Protein AF-A0A7S0LJJ3-F1 (afdb_monomer)

Nearest PDB structures (foldseek):
  5img-assembly1_C  TM=7.815E-01  e=3.589E-05  Companilactobacillus farciminis KCTC 3681 = DSM 20184
  7yqd-assembly1_A  TM=5.011E-01  e=2.220E+00  Homo sapiens

Organism: NCBI:txid221442

Sequence (351 aa):
FSGVRLGEARVWSIFHPASGGAFSRYLEYAKGYNFTERMPLFAKVEKPLSVNDTMNLMRTHFEDSWFDPRGLTRNDIGAGGGNSAYRWRPLSWKVGGKSYVNERPVGVQQTAWTFVAQTRPSMPPPLRALFWFAPDDSSTAVRIPIYGGATRIPPSYGDRAGQQPGAAVDYAPETDAYKMSMDSAFWVANLVANLVYGDRYSEVMPLVQSKLHEYQDQMFAAAEKTDVMALALIEAGQYDDAVALITEFGVTTGEQMTRDWRDFWMFLFSRTRDGFTVTAPVLPQCKPGQTKLCTARPFPRAKAVGYSDAWYANMVADGENAAHYLVPQEHTLDKTTVAANRRQERGMDKQ

Radius of gyration: 25.81 Å; Cα contacts (8 Å, |Δi|>4): 494; chains: 1; bounding box: 54×79×75 Å

Foldseek 3Di:
DCCLQAPVLLVLLLQCVQAVRPCVVCVCSSNVNDPPDDDDPDHDGPDDDDPVNVLVSLQDLQPPHPLQQLCPVHNHCQNALQSFSDHDDPQWDDDPNDIDGHYHYSFYQPFQKDWDWDADPPADPQQRIWIQIAGGTSLQTATATATPLAPDAALLAAAQVAPDVPRHDPSHDPDDPVRDDLSHRNVLSSLLVVCCGGNCVNPSSVVSNVVNVVLNVVRVVVSVVLRVVLVVCVVVVNNVVSNVSSNVSRRVSSSVSSVVSNVVSVVSCVCCPPQWRKAFDPDQQDDPPDDPPHDNDTDIDTHRPDGDPSNVCVQLVDPVSVVVPDDDPVRPDDPVRVVVVVVVVVVVVVD

Secondary structure (DSSP, 8-state):
-HHIIIIIHHHHHHHHHHTTTGGGGGHHHHHTS--SSPPPS----SSPPPHHHHHHHTT-S-TTSTT-TTSSSS--GGGTTTT-S--PSPSEEEETTEEEE----SS-TT--EEEEEEE-TTS-GGGSEEEEEEES-TTTS--EEEETT-S---GGG--SS-SSTT---TTS----SSS--TT-HHHHHHHHHHHHSGGGHHHHHHHHHHHHHHHHHHHHHHHHHHHHHHHHHHHTT-HHHHHHHHHHHHHHHHHHHHHHHHHHHHHHHHHHGGGEEEE--SS-SSPTT--SS--SSPPPEEEE----HHHHHHHTSSHHHHHHHPPPGGG---HHHHHHHHHHHHHHTT-

InterPro domains:
  IPR005322 Peptidase C69 [PF03577] (8-208)

Solvent-accessible surface area (backbone atoms only — not comparable to full-atom values): 19589 Å² total; per-residue (Å²): 89,66,67,31,36,56,43,41,31,42,51,46,62,38,42,19,68,49,25,73,46,71,45,61,84,32,47,50,24,28,68,43,79,37,81,85,62,66,74,70,97,73,75,73,56,70,61,91,75,50,73,66,56,53,52,54,55,45,32,37,38,36,76,96,45,98,63,36,43,30,33,80,94,47,93,40,80,80,8,51,71,10,38,4,66,59,74,75,80,72,50,57,51,74,60,96,93,42,80,49,75,56,74,48,51,59,27,40,94,81,35,72,53,44,71,50,80,46,77,39,87,91,42,59,76,53,63,18,30,39,34,30,39,23,40,20,30,51,56,65,34,62,55,43,66,35,41,66,37,34,86,57,72,22,41,30,77,45,33,57,76,34,97,47,95,87,54,43,32,88,75,19,48,86,60,53,103,89,43,80,36,89,60,26,35,46,50,32,33,43,56,43,42,59,56,28,53,45,63,38,16,69,70,40,42,61,56,46,47,54,53,38,51,56,52,46,54,52,50,54,55,50,49,54,54,48,50,56,56,32,48,53,28,44,77,72,68,37,51,67,61,24,38,50,51,46,16,49,52,22,22,52,50,43,47,48,49,36,52,51,47,40,52,48,33,54,49,53,50,64,29,51,45,96,70,22,50,42,40,80,54,95,62,75,71,52,59,95,90,56,79,76,96,54,59,97,62,79,61,66,42,71,40,80,68,82,62,49,71,69,47,57,50,58,61,42,64,44,72,66,45,32,63,71,71,53,77,56,76,94,68,61,64,51,75,68,53,50,55,51,50,56,54,50,53,64,55,58,81,70,114

pLDDT: mean 90.97, std 11.3, range [37.34, 98.81]

Structure (mmCIF, N/CA/C/O backbone):
data_AF-A0A7S0LJJ3-F1
#
_entry.id   AF-A0A7S0LJJ3-F1
#
loop_
_atom_site.group_PDB
_atom_site.id
_atom_site.type_symbol
_atom_site.label_atom_id
_atom_site.label_alt_id
_atom_site.label_comp_id
_atom_site.label_asym_id
_atom_site.label_entity_id
_atom_site.label_seq_id
_atom_site.pdbx_PDB_ins_code
_atom_site.Cartn_x
_atom_site.Cartn_y
_atom_site.Cartn_z
_atom_site.occupancy
_atom_site.B_iso_or_equiv
_atom_site.auth_seq_id
_atom_site.auth_comp_id
_atom_site.auth_asym_id
_atom_site.auth_atom_id
_atom_site.pdbx_PDB_model_num
ATOM 1 N N . PHE A 1 1 ? 5.345 -25.871 -12.748 1.00 87.12 1 PHE A N 1
ATOM 2 C CA . PHE A 1 1 ? 5.958 -24.557 -13.042 1.00 87.12 1 PHE A CA 1
ATOM 3 C C . PHE A 1 1 ? 5.068 -23.387 -12.617 1.00 87.12 1 PHE A C 1
ATOM 5 O O . PHE A 1 1 ? 5.419 -22.729 -11.651 1.00 87.12 1 PHE A O 1
ATOM 12 N N . SER A 1 2 ? 3.912 -23.143 -13.257 1.00 82.69 2 SER A N 1
ATOM 13 C CA . SER A 1 2 ? 3.069 -21.950 -13.011 1.00 82.69 2 SER A CA 1
ATOM 14 C C . SER A 1 2 ? 2.650 -21.743 -11.550 1.00 82.69 2 SER A C 1
ATOM 16 O O . SER A 1 2 ? 2.825 -20.646 -11.033 1.00 82.69 2 SER A O 1
ATOM 18 N N . GLY A 1 3 ? 2.161 -22.783 -10.865 1.00 86.12 3 GLY A N 1
ATOM 19 C CA . GLY A 1 3 ? 1.776 -22.685 -9.448 1.00 86.12 3 GLY A CA 1
ATOM 20 C C . GLY A 1 3 ? 2.938 -22.289 -8.531 1.00 86.12 3 GLY A C 1
ATOM 21 O O . GLY A 1 3 ? 2.770 -21.477 -7.630 1.00 86.12 3 GLY A O 1
ATOM 22 N N . VAL A 1 4 ? 4.143 -22.777 -8.825 1.00 91.06 4 VAL A N 1
ATOM 23 C CA . VAL A 1 4 ? 5.348 -22.449 -8.055 1.00 91.06 4 VAL A CA 1
ATOM 24 C C . VAL A 1 4 ? 5.829 -21.034 -8.376 1.00 91.06 4 VAL A C 1
ATOM 26 O O . VAL A 1 4 ? 6.042 -20.225 -7.481 1.00 91.06 4 VAL A O 1
ATOM 29 N N . ARG A 1 5 ? 5.886 -20.673 -9.659 1.00 90.75 5 ARG A N 1
ATOM 30 C CA . ARG A 1 5 ? 6.381 -19.361 -10.078 1.00 90.75 5 ARG A CA 1
ATOM 31 C C . ARG A 1 5 ? 5.441 -18.196 -9.735 1.00 90.75 5 ARG A C 1
ATOM 33 O O . ARG A 1 5 ? 5.910 -17.113 -9.413 1.00 90.75 5 ARG A O 1
ATOM 40 N N . LEU A 1 6 ? 4.123 -18.394 -9.799 1.00 91.00 6 LEU A N 1
ATOM 41 C CA . LEU A 1 6 ? 3.123 -17.352 -9.502 1.00 91.00 6 LEU A CA 1
ATOM 42 C C . LEU A 1 6 ? 2.604 -17.413 -8.052 1.00 91.00 6 LEU A C 1
ATOM 44 O O . LEU A 1 6 ? 1.970 -16.469 -7.570 1.00 91.00 6 LEU A O 1
ATOM 48 N N . GLY A 1 7 ? 2.812 -18.538 -7.367 1.00 93.62 7 GLY A N 1
ATOM 49 C CA . GLY A 1 7 ? 2.387 -18.792 -5.991 1.00 93.62 7 GLY A CA 1
ATOM 50 C C . GLY A 1 7 ? 3.569 -18.816 -5.037 1.00 93.62 7 GLY A C 1
ATOM 51 O O . GLY A 1 7 ? 3.808 -17.838 -4.335 1.00 93.62 7 GLY A O 1
ATOM 52 N N . GLU A 1 8 ? 4.314 -19.916 -5.050 1.00 95.19 8 GLU A N 1
ATOM 53 C CA . GLU A 1 8 ? 5.410 -20.191 -4.110 1.00 95.19 8 GLU A CA 1
ATOM 54 C C . GLU A 1 8 ? 6.520 -19.133 -4.126 1.00 95.19 8 GLU A C 1
ATOM 56 O O . GLU A 1 8 ? 7.109 -18.875 -3.084 1.00 95.19 8 GLU A O 1
ATOM 61 N N . ALA A 1 9 ? 6.777 -18.455 -5.250 1.00 96.44 9 ALA A N 1
ATOM 62 C CA . ALA A 1 9 ? 7.725 -17.337 -5.278 1.00 96.44 9 ALA A CA 1
ATOM 63 C C . ALA A 1 9 ? 7.371 -16.253 -4.240 1.00 96.44 9 ALA A C 1
ATOM 65 O O . ALA A 1 9 ? 8.249 -15.795 -3.516 1.00 96.44 9 ALA A O 1
ATOM 66 N N . ARG A 1 10 ? 6.082 -15.912 -4.091 1.00 96.50 10 ARG A N 1
ATOM 67 C CA . ARG A 1 10 ? 5.586 -14.956 -3.079 1.00 96.50 10 ARG A CA 1
ATOM 68 C C . ARG A 1 10 ? 5.741 -15.474 -1.653 1.00 96.50 10 ARG A C 1
ATOM 70 O O . ARG A 1 10 ? 5.993 -14.710 -0.732 1.00 96.50 10 ARG A O 1
ATOM 77 N N . VAL A 1 11 ? 5.572 -16.779 -1.463 1.00 96.75 11 VAL A N 1
ATOM 78 C CA . VAL A 1 11 ? 5.799 -17.406 -0.156 1.00 96.75 11 VAL A CA 1
ATOM 79 C C . VAL A 1 11 ? 7.285 -17.321 0.190 1.00 96.75 11 VAL A C 1
ATOM 81 O O . VAL A 1 11 ? 7.636 -16.911 1.293 1.00 96.75 11 VAL A O 1
ATOM 84 N N . TRP A 1 12 ?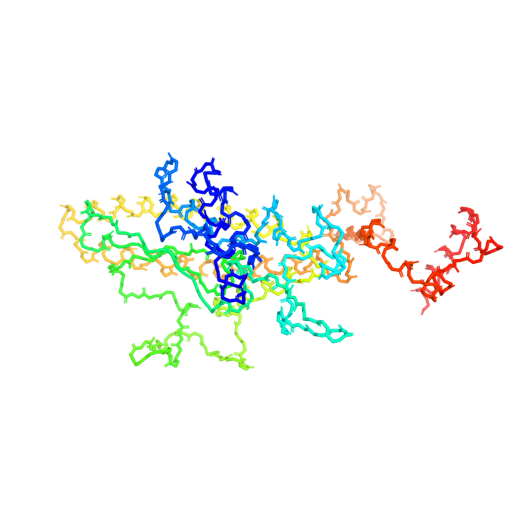 8.161 -17.600 -0.777 1.00 97.38 12 TRP A N 1
ATOM 85 C CA . TRP A 1 12 ? 9.605 -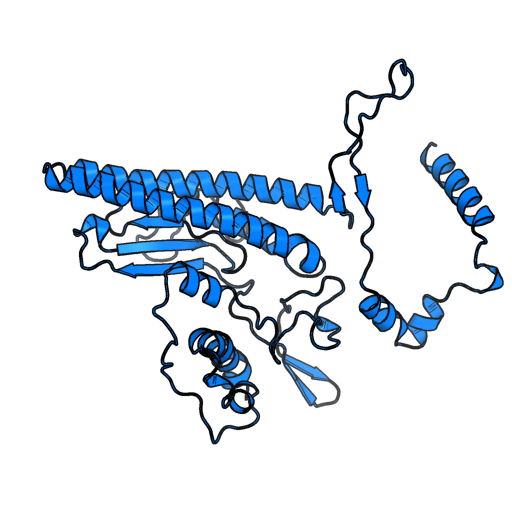17.464 -0.621 1.00 97.38 12 TRP A CA 1
ATOM 86 C C . TRP A 1 12 ? 10.015 -16.022 -0.294 1.00 97.38 12 TRP A C 1
ATOM 88 O O . TRP A 1 12 ? 10.812 -15.826 0.619 1.00 97.38 12 TRP A O 1
ATOM 98 N N . SER A 1 13 ? 9.429 -15.014 -0.953 1.00 96.38 13 SER A N 1
ATOM 99 C CA . SER A 1 13 ? 9.745 -13.600 -0.689 1.00 96.38 13 SER A CA 1
ATOM 100 C C . SER A 1 13 ? 9.341 -13.122 0.702 1.00 96.38 13 SER A C 1
ATOM 102 O O . SER A 1 13 ? 9.880 -12.132 1.178 1.00 96.38 13 SER A O 1
ATOM 104 N N . ILE A 1 14 ? 8.419 -13.824 1.364 1.00 96.69 14 ILE A N 1
ATOM 105 C CA . ILE A 1 14 ? 8.044 -13.569 2.758 1.00 96.69 14 ILE A CA 1
ATOM 106 C C . ILE A 1 14 ? 8.928 -14.390 3.705 1.00 96.69 14 ILE A C 1
ATOM 108 O O . ILE A 1 14 ? 9.500 -13.858 4.654 1.00 96.69 14 ILE A O 1
ATOM 112 N N . PHE A 1 15 ? 9.067 -15.694 3.451 1.00 97.25 15 PHE A N 1
ATOM 113 C CA . PHE A 1 15 ? 9.784 -16.614 4.336 1.00 97.25 15 PHE A CA 1
ATOM 114 C C . PHE A 1 15 ? 11.285 -16.346 4.384 1.00 97.25 15 PHE A C 1
ATOM 116 O O . PHE A 1 15 ? 11.891 -16.467 5.447 1.00 97.25 15 PHE A O 1
ATOM 123 N N . HIS A 1 16 ? 11.897 -15.970 3.263 1.00 96.50 16 HIS A N 1
ATOM 124 C CA . HIS A 1 16 ? 13.327 -15.692 3.188 1.00 96.50 16 HIS A CA 1
ATOM 125 C C . HIS A 1 16 ? 13.770 -14.565 4.132 1.00 96.50 16 HIS A C 1
ATOM 127 O O . HIS A 1 16 ? 14.572 -14.862 5.021 1.00 96.50 16 HIS A O 1
ATOM 133 N N . PRO A 1 17 ? 13.231 -13.335 4.052 1.00 95.25 17 PRO A N 1
ATOM 134 C CA . PRO A 1 17 ? 13.593 -12.288 5.003 1.00 95.25 17 PRO A CA 1
ATOM 135 C C . PRO A 1 17 ? 13.124 -12.598 6.433 1.00 95.25 17 PRO A C 1
ATOM 137 O O . PRO A 1 17 ? 13.882 -12.385 7.375 1.00 95.25 17 PRO A O 1
ATOM 140 N N . ALA A 1 18 ? 11.926 -13.168 6.629 1.00 96.19 18 ALA A N 1
ATOM 141 C CA . ALA A 1 18 ? 11.401 -13.447 7.973 1.00 96.19 18 ALA A CA 1
ATOM 142 C C . ALA A 1 18 ? 12.210 -14.503 8.760 1.00 96.19 18 ALA A C 1
ATOM 144 O O . ALA A 1 18 ? 12.151 -14.550 9.990 1.00 96.19 18 ALA A O 1
ATOM 145 N N . SER A 1 19 ? 12.957 -15.360 8.060 1.00 96.31 19 SER A N 1
ATOM 146 C CA . SER A 1 19 ? 13.791 -16.424 8.639 1.00 96.31 19 SER A CA 1
ATOM 147 C C . SER A 1 19 ? 15.281 -16.073 8.720 1.00 96.31 19 SER A C 1
ATOM 149 O O . SER A 1 19 ? 16.103 -16.978 8.871 1.00 96.31 19 SER A O 1
ATOM 151 N N . GLY A 1 20 ? 15.654 -14.799 8.557 1.00 94.75 20 GLY A N 1
ATOM 152 C CA . GLY A 1 20 ? 17.065 -14.391 8.545 1.00 94.75 20 GLY A CA 1
ATOM 153 C C . GLY A 1 20 ? 17.844 -14.988 7.367 1.00 94.75 20 GLY A C 1
ATOM 154 O O . GLY A 1 20 ? 19.035 -15.268 7.463 1.00 94.75 20 GLY A O 1
ATOM 155 N N . GLY A 1 21 ? 17.160 -15.267 6.255 1.00 95.50 21 GLY A N 1
ATOM 156 C CA . GLY A 1 21 ? 17.765 -15.801 5.040 1.00 95.50 21 GLY A CA 1
ATOM 157 C C . GLY A 1 21 ? 17.799 -17.329 4.927 1.00 95.50 21 GLY A C 1
ATOM 158 O O . GLY A 1 21 ? 18.221 -17.846 3.892 1.00 95.50 21 GLY A O 1
ATOM 159 N N . ALA A 1 22 ? 17.301 -18.083 5.915 1.00 95.62 22 ALA A N 1
ATOM 160 C CA . ALA A 1 22 ? 17.373 -19.553 5.924 1.00 95.62 22 ALA A CA 1
ATOM 161 C C . ALA A 1 22 ? 16.726 -20.228 4.693 1.00 95.62 22 ALA A C 1
ATOM 163 O O . ALA A 1 22 ? 17.081 -21.350 4.327 1.00 95.62 22 ALA A O 1
ATOM 164 N N . PHE A 1 23 ? 15.797 -19.542 4.020 1.00 96.62 23 PHE A N 1
ATOM 165 C CA . PHE A 1 23 ? 15.117 -20.049 2.825 1.00 96.62 23 PHE A CA 1
ATOM 166 C C . PHE A 1 23 ? 15.890 -19.846 1.507 1.00 96.62 23 PHE A C 1
ATOM 168 O O . PHE A 1 23 ? 15.370 -20.215 0.453 1.00 96.62 23 PHE A O 1
ATOM 175 N N . SER A 1 24 ? 17.137 -19.350 1.521 1.00 96.19 24 SER A N 1
ATOM 176 C CA . SER A 1 24 ? 17.986 -19.256 0.311 1.00 96.19 24 SER A CA 1
ATOM 177 C C . SER A 1 24 ? 18.098 -20.580 -0.452 1.00 96.19 24 SER A C 1
ATOM 179 O O . SER A 1 24 ? 18.055 -20.594 -1.680 1.00 96.19 24 SER A O 1
ATOM 181 N N . ARG A 1 25 ? 18.165 -21.707 0.270 1.00 95.50 25 ARG A N 1
ATOM 182 C CA . ARG A 1 25 ? 18.205 -23.070 -0.298 1.00 95.50 25 ARG A CA 1
ATOM 183 C C . ARG A 1 25 ? 17.008 -23.406 -1.197 1.00 95.50 25 ARG A C 1
ATOM 185 O O . ARG A 1 25 ? 17.148 -24.179 -2.133 1.00 95.50 25 ARG A O 1
ATOM 192 N N . TYR A 1 26 ? 15.849 -22.781 -0.971 1.00 97.00 26 TYR A N 1
ATOM 193 C CA . TYR A 1 26 ? 14.630 -23.030 -1.747 1.00 97.00 26 TYR A CA 1
ATOM 194 C C . TYR A 1 26 ? 14.465 -22.088 -2.948 1.00 97.00 26 TYR A C 1
ATOM 196 O O . TYR A 1 26 ? 13.412 -22.091 -3.586 1.00 97.00 26 TYR A O 1
ATOM 204 N N . LEU A 1 27 ? 15.480 -21.286 -3.291 1.00 96.69 27 LEU A N 1
ATOM 205 C CA . LEU A 1 27 ? 15.396 -20.360 -4.420 1.00 96.69 27 LEU A CA 1
ATOM 206 C C . LEU A 1 27 ? 15.140 -21.093 -5.749 1.00 96.69 27 LEU A C 1
ATOM 208 O O . LEU A 1 27 ? 14.273 -20.683 -6.517 1.00 96.69 27 LEU A O 1
ATOM 212 N N . GLU A 1 28 ? 15.834 -22.205 -6.015 1.00 97.19 28 GLU A N 1
ATOM 213 C CA . GLU A 1 28 ? 15.621 -22.993 -7.243 1.00 97.19 28 GLU A CA 1
ATOM 214 C C . GLU A 1 28 ? 14.233 -23.643 -7.300 1.00 97.19 28 GLU A C 1
ATOM 216 O O . GLU A 1 28 ? 13.651 -23.784 -8.383 1.00 97.19 28 GLU A O 1
ATOM 221 N N . TYR A 1 29 ? 13.666 -23.971 -6.135 1.00 96.88 29 TYR A N 1
ATOM 222 C CA . TYR A 1 29 ? 12.267 -24.366 -6.034 1.00 96.88 29 TYR A CA 1
ATOM 223 C C . TYR A 1 29 ? 11.358 -23.207 -6.415 1.00 96.88 29 TYR A C 1
ATOM 225 O O . TYR A 1 29 ? 10.614 -23.338 -7.378 1.00 96.88 29 TYR A O 1
ATOM 233 N N . ALA A 1 30 ? 11.477 -22.046 -5.768 1.00 96.44 30 ALA A N 1
ATOM 234 C CA . ALA A 1 30 ? 10.662 -20.865 -6.062 1.00 96.44 30 ALA A CA 1
ATOM 235 C C . ALA A 1 30 ? 10.763 -20.406 -7.533 1.00 96.44 30 ALA A C 1
ATOM 237 O O . ALA A 1 30 ? 9.782 -19.941 -8.120 1.00 96.44 30 ALA A O 1
ATOM 238 N N . LYS A 1 31 ? 11.931 -20.587 -8.171 1.00 95.50 31 LYS A N 1
ATOM 239 C CA . LYS A 1 31 ? 12.132 -20.317 -9.606 1.00 95.50 31 LYS A CA 1
ATOM 240 C C . LYS A 1 31 ? 11.275 -21.220 -10.495 1.00 95.50 31 LYS A C 1
ATOM 242 O O . LYS A 1 31 ? 10.925 -20.815 -11.604 1.00 95.50 31 LYS A O 1
ATOM 247 N N . GLY A 1 32 ? 10.911 -22.399 -9.996 1.00 94.69 32 GLY A N 1
ATOM 248 C CA . GLY A 1 32 ? 10.218 -23.456 -10.720 1.00 94.69 32 GLY A CA 1
ATOM 249 C C . GLY A 1 32 ? 11.165 -24.391 -11.473 1.00 94.69 32 GLY A C 1
ATOM 250 O O . GLY A 1 32 ? 10.713 -25.053 -12.405 1.00 94.69 32 GLY A O 1
ATOM 251 N N . TYR A 1 33 ? 12.452 -24.424 -11.112 1.00 94.31 33 TYR A N 1
ATOM 252 C CA . TYR A 1 33 ? 13.480 -25.211 -11.804 1.00 94.31 33 TYR A CA 1
ATOM 253 C C . TYR A 1 33 ? 13.835 -26.508 -11.074 1.00 94.31 33 TYR A C 1
ATOM 255 O O . TYR A 1 33 ? 14.174 -27.490 -11.729 1.00 94.31 33 TYR A O 1
ATOM 263 N N . ASN A 1 34 ? 13.690 -26.550 -9.746 1.00 93.62 34 ASN A N 1
ATOM 264 C CA . ASN A 1 34 ? 13.921 -27.754 -8.954 1.00 93.62 34 ASN A CA 1
ATOM 265 C C . ASN A 1 34 ? 12.699 -28.107 -8.089 1.00 93.62 34 ASN A C 1
ATOM 267 O O . ASN A 1 34 ? 12.378 -27.394 -7.148 1.00 93.62 34 ASN A O 1
ATOM 271 N N . PHE A 1 35 ? 12.036 -29.234 -8.369 1.00 93.75 35 PHE A N 1
ATOM 272 C CA . PHE A 1 35 ? 10.876 -29.700 -7.592 1.00 93.75 35 PHE A CA 1
ATOM 273 C C . PHE A 1 35 ? 11.189 -30.819 -6.586 1.00 93.75 35 PHE A C 1
ATOM 275 O O . PHE A 1 35 ? 10.265 -31.280 -5.908 1.00 93.75 35 PHE A O 1
ATOM 282 N N . THR A 1 36 ? 12.444 -31.275 -6.490 1.00 94.38 36 THR A N 1
ATOM 283 C CA . THR A 1 36 ? 12.834 -32.342 -5.552 1.00 94.38 36 THR A CA 1
ATOM 284 C C . THR A 1 36 ? 13.012 -31.799 -4.139 1.00 94.38 36 THR A C 1
ATOM 286 O O . THR A 1 36 ? 12.562 -32.425 -3.183 1.00 94.38 36 THR A O 1
ATOM 289 N N . GLU A 1 37 ? 13.599 -30.609 -3.997 1.00 92.69 37 GLU A N 1
ATOM 290 C CA . GLU A 1 37 ? 13.721 -29.908 -2.716 1.00 92.69 37 GLU A CA 1
ATOM 291 C C . GLU A 1 37 ? 12.563 -28.917 -2.538 1.00 92.69 37 GLU A C 1
ATOM 293 O O . GLU A 1 37 ? 12.658 -27.740 -2.878 1.00 92.69 37 GLU A O 1
ATOM 298 N N . ARG A 1 38 ? 11.426 -29.405 -2.035 1.00 94.44 38 ARG A N 1
ATOM 299 C CA . ARG A 1 38 ? 10.229 -28.573 -1.850 1.00 94.44 38 ARG A CA 1
ATOM 300 C C . ARG A 1 38 ? 10.356 -27.642 -0.649 1.00 94.44 38 ARG A C 1
ATOM 302 O O . ARG A 1 38 ? 10.801 -28.060 0.418 1.00 94.44 38 ARG A O 1
ATOM 309 N N . MET A 1 39 ? 9.887 -26.406 -0.813 1.00 96.31 39 MET A N 1
ATOM 310 C CA . MET A 1 39 ? 9.762 -25.453 0.289 1.00 96.31 39 MET A CA 1
ATOM 311 C C . MET A 1 39 ? 8.728 -25.952 1.320 1.00 96.31 39 MET A C 1
ATOM 313 O O . MET A 1 39 ? 7.659 -26.423 0.921 1.00 96.31 39 MET A O 1
ATOM 317 N N . PRO A 1 40 ? 9.022 -25.894 2.632 1.00 96.06 40 PRO A N 1
ATOM 318 C CA . PRO A 1 40 ? 8.096 -26.341 3.666 1.00 96.06 40 PRO A CA 1
ATOM 319 C C . PRO A 1 40 ? 6.917 -25.375 3.822 1.00 96.06 40 PRO A C 1
ATOM 321 O O . PRO A 1 40 ? 7.038 -24.180 3.563 1.00 96.06 40 PRO A O 1
ATOM 324 N N . LEU A 1 41 ? 5.797 -25.894 4.332 1.00 95.19 41 LEU A N 1
ATOM 325 C CA . LEU A 1 41 ? 4.603 -25.098 4.644 1.00 95.19 41 LEU A CA 1
ATOM 326 C C . LEU A 1 41 ? 4.859 -24.044 5.736 1.00 95.19 41 LEU A C 1
ATOM 328 O O . LEU A 1 41 ? 4.260 -22.974 5.711 1.00 95.19 41 LEU A O 1
ATOM 332 N N . PHE A 1 42 ? 5.740 -24.348 6.694 1.00 96.25 42 PHE A N 1
ATOM 333 C CA . PHE A 1 42 ? 6.035 -23.488 7.838 1.00 96.25 42 PHE A CA 1
ATOM 334 C C . PHE A 1 42 ? 7.486 -23.012 7.814 1.00 96.25 42 PHE A C 1
ATOM 336 O O . PHE A 1 42 ? 8.405 -23.790 7.550 1.00 96.25 42 PHE A O 1
ATOM 343 N N . ALA A 1 43 ? 7.685 -21.743 8.163 1.00 95.50 43 ALA A N 1
ATOM 344 C CA . ALA A 1 43 ? 8.991 -21.143 8.375 1.00 95.50 43 ALA A CA 1
ATOM 345 C C . ALA A 1 43 ? 9.181 -20.819 9.856 1.00 95.50 43 ALA A C 1
ATOM 347 O O . ALA A 1 43 ? 8.310 -20.223 10.491 1.00 95.50 43 ALA A O 1
ATOM 348 N N . LYS A 1 44 ? 10.343 -21.181 10.405 1.00 96.31 44 LYS A N 1
ATOM 349 C CA . LYS A 1 44 ? 10.772 -20.648 11.696 1.00 96.31 44 LYS A CA 1
ATOM 350 C C . LYS A 1 44 ? 11.292 -19.231 11.467 1.00 96.31 44 LYS A C 1
ATOM 352 O O . LYS A 1 44 ? 12.241 -19.048 10.708 1.00 96.31 44 LYS A O 1
ATOM 357 N N . VAL A 1 45 ? 10.654 -18.258 12.107 1.00 96.88 45 VAL A N 1
ATOM 358 C CA . VAL A 1 45 ? 11.099 -16.861 12.081 1.00 96.88 45 VAL A CA 1
ATOM 359 C C . VAL A 1 45 ? 12.351 -16.679 12.936 1.00 96.88 45 VAL A C 1
ATOM 361 O O . VAL A 1 45 ? 12.532 -17.383 13.933 1.00 96.88 45 VAL A O 1
ATOM 364 N N . GLU A 1 46 ? 13.210 -15.739 12.550 1.00 96.00 46 GLU A N 1
ATOM 365 C CA . GLU A 1 46 ? 14.424 -15.405 13.310 1.00 96.00 46 GLU A CA 1
ATOM 366 C C . GLU A 1 46 ? 14.083 -14.731 14.650 1.00 96.00 46 GLU A C 1
ATOM 368 O O . GLU A 1 46 ? 14.702 -15.010 15.676 1.00 96.00 46 GLU A O 1
ATOM 373 N N . LYS A 1 47 ? 13.043 -13.889 14.648 1.00 95.75 47 LYS A N 1
ATOM 374 C CA . LYS A 1 47 ? 12.524 -13.166 15.814 1.00 95.75 47 LYS A CA 1
ATOM 375 C C . LYS A 1 47 ? 10.993 -13.068 15.760 1.00 95.75 47 LYS A C 1
ATOM 377 O O . LYS A 1 47 ? 10.430 -13.184 14.669 1.00 95.75 47 LYS A O 1
ATOM 382 N N . PRO A 1 48 ? 10.304 -12.846 16.899 1.00 96.00 48 PRO A N 1
ATOM 383 C CA . PRO A 1 48 ? 8.873 -12.554 16.898 1.00 96.00 48 PRO A CA 1
ATOM 384 C C . PRO A 1 48 ? 8.549 -11.387 15.960 1.00 96.00 48 PRO A C 1
ATOM 386 O O . PRO A 1 48 ? 9.242 -10.370 15.977 1.00 96.00 48 PRO A O 1
ATOM 389 N N . LEU A 1 49 ? 7.506 -11.547 15.145 1.00 96.38 49 LEU A N 1
ATOM 390 C CA . LEU A 1 49 ? 7.068 -10.519 14.206 1.00 96.38 49 LEU A CA 1
ATOM 391 C C . LEU A 1 49 ? 6.101 -9.562 14.897 1.00 96.38 49 LEU A C 1
ATOM 393 O O . LEU A 1 49 ? 5.124 -9.986 15.517 1.00 96.38 49 LEU A O 1
ATOM 397 N N . SER A 1 50 ? 6.356 -8.268 14.753 1.00 96.69 50 SER A N 1
ATOM 398 C CA . SER A 1 50 ? 5.385 -7.237 15.100 1.00 96.69 50 SER A CA 1
ATOM 399 C C . SER A 1 50 ? 4.267 -7.150 14.050 1.00 96.69 50 SER A C 1
ATOM 401 O O . SER A 1 50 ? 4.343 -7.711 12.949 1.00 96.69 50 SER A O 1
ATOM 403 N N . VAL A 1 51 ? 3.217 -6.390 14.373 1.00 96.88 51 VAL A N 1
ATOM 404 C CA . VAL A 1 51 ? 2.179 -6.023 13.397 1.00 96.88 51 VAL A CA 1
ATOM 405 C C . VAL A 1 51 ? 2.800 -5.273 12.212 1.00 96.88 51 VAL A C 1
ATOM 407 O O . VAL A 1 51 ? 2.471 -5.573 11.066 1.00 96.88 51 VAL A O 1
ATOM 410 N N . ASN A 1 52 ? 3.747 -4.366 12.474 1.00 96.56 52 ASN A N 1
ATOM 411 C CA . ASN A 1 52 ? 4.460 -3.620 11.437 1.00 96.56 52 ASN A CA 1
ATOM 412 C C . ASN A 1 52 ? 5.277 -4.545 10.518 1.00 96.56 52 ASN A C 1
ATOM 414 O O . ASN A 1 52 ? 5.173 -4.446 9.297 1.00 96.56 52 ASN A O 1
ATOM 418 N N . ASP A 1 53 ? 6.024 -5.500 11.084 1.00 96.88 53 ASP A N 1
ATOM 419 C CA . ASP A 1 53 ? 6.782 -6.477 10.286 1.00 96.88 53 ASP A CA 1
ATOM 420 C C . ASP A 1 53 ? 5.851 -7.258 9.347 1.00 96.88 53 ASP A C 1
ATOM 422 O O . ASP A 1 53 ? 6.144 -7.429 8.165 1.00 96.88 53 ASP A O 1
ATOM 426 N N . THR A 1 54 ? 4.684 -7.668 9.855 1.00 96.44 54 THR A N 1
ATOM 427 C CA . THR A 1 54 ? 3.663 -8.369 9.063 1.00 96.44 54 THR A CA 1
ATOM 428 C C . THR A 1 54 ? 3.140 -7.493 7.925 1.00 96.44 54 THR A C 1
ATOM 430 O O . THR A 1 54 ? 3.078 -7.946 6.782 1.00 96.44 54 THR A O 1
ATOM 433 N N . MET A 1 55 ? 2.808 -6.228 8.206 1.00 97.06 55 MET A N 1
ATOM 434 C CA . MET A 1 55 ? 2.374 -5.278 7.180 1.00 97.06 55 MET A CA 1
ATOM 435 C C . MET A 1 55 ? 3.436 -5.091 6.099 1.00 97.06 55 MET A C 1
ATOM 437 O O . MET A 1 55 ? 3.091 -5.114 4.924 1.00 97.06 55 MET A O 1
ATOM 441 N N . ASN A 1 56 ? 4.712 -4.964 6.463 1.00 95.88 56 ASN A N 1
ATOM 442 C CA . ASN A 1 56 ? 5.802 -4.782 5.501 1.00 95.88 56 ASN A CA 1
ATOM 443 C C . ASN A 1 56 ? 6.018 -6.017 4.619 1.00 95.88 56 ASN A C 1
ATOM 445 O O . ASN A 1 56 ? 6.185 -5.882 3.407 1.00 95.88 56 ASN A O 1
ATOM 449 N N . LEU A 1 57 ? 5.908 -7.225 5.176 1.00 95.81 57 LEU A N 1
ATOM 450 C CA . LEU A 1 57 ? 5.965 -8.466 4.394 1.00 95.81 57 LEU A CA 1
ATOM 451 C C . LEU A 1 57 ? 4.820 -8.571 3.372 1.00 95.81 57 LEU A C 1
ATOM 453 O O . LEU A 1 57 ? 4.995 -9.156 2.306 1.00 95.81 57 LEU A O 1
ATOM 457 N N . MET A 1 58 ? 3.662 -7.963 3.646 1.00 96.44 58 MET A N 1
ATOM 458 C CA . MET A 1 58 ? 2.544 -7.891 2.698 1.00 96.44 58 MET A CA 1
ATOM 459 C C . MET A 1 58 ? 2.751 -6.864 1.571 1.00 96.44 58 MET A C 1
ATOM 461 O O . MET A 1 58 ? 1.912 -6.788 0.672 1.00 96.44 58 MET A O 1
ATOM 465 N N . ARG A 1 59 ? 3.811 -6.046 1.609 1.00 95.88 59 ARG A N 1
ATOM 466 C CA . ARG A 1 59 ? 4.064 -4.954 0.646 1.00 95.88 59 ARG A CA 1
ATOM 467 C C . ARG A 1 59 ? 5.106 -5.285 -0.415 1.00 95.88 59 ARG A C 1
ATOM 469 O O . ARG A 1 59 ? 5.281 -4.495 -1.332 1.00 95.88 59 ARG A O 1
ATOM 476 N N . THR A 1 60 ? 5.800 -6.412 -0.286 1.00 95.25 60 THR A N 1
ATOM 477 C CA . THR A 1 60 ? 6.944 -6.737 -1.145 1.00 95.25 60 THR A CA 1
ATOM 478 C C . THR A 1 60 ? 6.561 -7.002 -2.602 1.00 95.25 60 THR A C 1
ATOM 480 O O . THR A 1 60 ? 5.542 -7.632 -2.918 1.00 95.25 60 THR A O 1
ATOM 483 N N . HIS A 1 61 ? 7.463 -6.593 -3.487 1.00 96.19 61 HIS A N 1
ATOM 484 C CA . HIS A 1 61 ? 7.477 -6.916 -4.906 1.00 96.19 61 HIS A CA 1
ATOM 485 C C . HIS A 1 61 ? 8.759 -7.641 -5.311 1.00 96.19 61 HIS A C 1
ATOM 487 O O . HIS A 1 61 ? 9.201 -7.498 -6.447 1.00 96.19 61 HIS A O 1
ATOM 493 N N . PHE A 1 62 ? 9.339 -8.427 -4.398 1.00 96.50 62 PHE A N 1
ATOM 494 C CA . PHE A 1 62 ? 10.591 -9.157 -4.608 1.00 96.50 62 PHE A CA 1
ATOM 495 C C . PHE A 1 62 ? 11.854 -8.296 -4.641 1.00 96.50 62 PHE A C 1
ATOM 497 O O . PHE A 1 62 ? 12.834 -8.683 -5.287 1.00 96.50 62 PHE A O 1
ATOM 504 N N . GLU A 1 63 ? 11.831 -7.155 -3.956 1.00 94.44 63 GLU A N 1
ATOM 505 C CA . GLU A 1 63 ? 12.946 -6.218 -3.894 1.00 94.44 63 GLU A CA 1
ATOM 506 C C . GLU A 1 63 ? 14.265 -6.943 -3.586 1.00 94.44 63 GLU A C 1
ATOM 508 O O . GLU A 1 63 ? 14.336 -7.792 -2.696 1.00 94.44 63 GLU A O 1
ATOM 513 N N . ASP A 1 64 ? 15.298 -6.631 -4.370 1.00 92.56 64 ASP A N 1
ATOM 514 C CA . ASP A 1 64 ? 16.680 -7.084 -4.175 1.00 92.56 64 ASP A CA 1
ATOM 515 C C . ASP A 1 64 ? 16.865 -8.610 -4.267 1.00 92.56 64 ASP A C 1
ATOM 517 O O . ASP A 1 64 ? 17.858 -9.178 -3.811 1.00 92.56 64 ASP A O 1
ATOM 521 N N . SER A 1 65 ? 15.921 -9.294 -4.917 1.00 94.44 65 SER A N 1
ATOM 522 C CA . SER A 1 65 ? 15.979 -10.731 -5.167 1.00 94.44 65 SER A CA 1
ATOM 523 C C . SER A 1 65 ? 16.087 -11.059 -6.657 1.00 94.44 65 SER A C 1
ATOM 525 O O . SER A 1 65 ? 15.968 -10.208 -7.538 1.00 94.44 65 SER A O 1
ATOM 527 N N . TRP A 1 66 ? 16.251 -12.346 -6.968 1.00 94.69 66 TRP A N 1
ATOM 528 C CA . TRP A 1 66 ? 16.237 -12.822 -8.352 1.00 94.69 66 TRP A CA 1
ATOM 529 C C . TRP A 1 66 ? 14.878 -12.598 -9.056 1.00 94.69 66 TRP A C 1
ATOM 531 O O . TRP A 1 66 ? 14.813 -12.589 -10.285 1.00 94.69 66 TRP A O 1
ATOM 541 N N . PHE A 1 67 ? 13.797 -12.408 -8.296 1.00 95.56 67 PHE A N 1
ATOM 542 C CA . PHE A 1 67 ? 12.450 -12.151 -8.815 1.00 95.56 67 PHE A CA 1
ATOM 543 C C . PHE A 1 67 ? 12.136 -10.655 -8.972 1.00 95.56 67 PHE A C 1
ATOM 545 O O . PHE A 1 67 ? 11.026 -10.336 -9.383 1.00 95.56 67 PHE A O 1
ATOM 552 N N . ASP A 1 68 ? 13.078 -9.758 -8.652 1.00 95.56 68 ASP A N 1
ATOM 553 C CA . ASP A 1 68 ? 12.867 -8.308 -8.683 1.00 95.56 68 ASP A CA 1
ATOM 554 C C . ASP A 1 68 ? 12.499 -7.815 -10.100 1.00 95.56 68 ASP A C 1
ATOM 556 O O . ASP A 1 68 ? 13.323 -7.905 -11.021 1.00 95.56 68 ASP A O 1
ATOM 560 N N . PRO A 1 69 ? 11.283 -7.274 -10.301 1.00 94.31 69 PRO A N 1
ATOM 561 C CA . PRO A 1 69 ? 10.822 -6.804 -11.599 1.00 94.31 69 PRO A CA 1
ATOM 562 C C . PRO A 1 69 ? 11.183 -5.333 -11.863 1.00 94.31 69 PRO A C 1
ATOM 564 O O . PRO A 1 69 ? 10.807 -4.786 -12.892 1.00 94.31 69 PRO A O 1
ATOM 567 N N . ARG A 1 70 ? 11.903 -4.633 -10.985 1.00 94.44 70 ARG A N 1
ATOM 568 C CA . ARG A 1 70 ? 12.160 -3.189 -11.158 1.00 94.44 70 ARG A CA 1
ATOM 569 C C . ARG A 1 70 ? 13.245 -2.879 -12.192 1.00 94.44 70 ARG A C 1
ATOM 571 O O . ARG A 1 70 ? 13.506 -1.716 -12.477 1.00 94.44 70 ARG A O 1
ATOM 578 N N . GLY A 1 71 ? 13.913 -3.894 -12.739 1.00 92.12 71 GLY A N 1
ATOM 579 C CA . GLY A 1 71 ? 15.022 -3.699 -13.678 1.00 92.12 71 GLY A CA 1
ATOM 580 C C . GLY A 1 71 ? 16.259 -3.048 -13.040 1.00 92.12 71 GLY A C 1
ATOM 581 O O . GLY A 1 71 ? 17.050 -2.418 -13.735 1.00 92.12 71 GLY A O 1
ATOM 582 N N . LEU A 1 72 ? 16.393 -3.147 -11.709 1.00 91.06 72 LEU A N 1
ATOM 583 C CA . LEU A 1 72 ? 17.488 -2.545 -10.934 1.00 91.06 72 LEU A CA 1
ATOM 584 C C . LEU A 1 72 ? 18.657 -3.515 -10.719 1.00 91.06 72 LEU A C 1
ATOM 586 O O . LEU A 1 72 ? 19.814 -3.112 -10.745 1.00 91.06 72 LEU A O 1
ATOM 590 N N . THR A 1 73 ? 18.359 -4.801 -10.527 1.00 90.25 73 THR A N 1
ATOM 591 C CA . THR A 1 73 ? 19.357 -5.869 -10.329 1.00 90.25 73 THR A CA 1
ATOM 592 C C . THR A 1 73 ? 19.734 -6.577 -11.634 1.00 90.25 73 THR A C 1
ATOM 594 O O . THR A 1 73 ? 20.758 -7.253 -11.710 1.00 90.25 73 THR A O 1
ATOM 597 N N . ARG A 1 74 ? 18.907 -6.422 -12.674 1.00 89.88 74 ARG A N 1
ATOM 598 C CA . ARG A 1 74 ? 19.105 -6.938 -14.034 1.00 89.88 74 ARG A CA 1
ATOM 599 C C . ARG A 1 74 ? 18.482 -5.975 -15.037 1.00 89.88 74 ARG A C 1
ATOM 601 O O . ARG A 1 74 ? 17.475 -5.356 -14.712 1.00 89.88 74 ARG A O 1
ATOM 608 N N . ASN A 1 75 ? 19.015 -5.900 -16.258 1.00 87.69 75 ASN A N 1
ATOM 609 C CA . ASN A 1 75 ? 18.340 -5.155 -17.322 1.00 87.69 75 ASN A CA 1
ATOM 610 C C . ASN A 1 75 ? 16.999 -5.837 -17.644 1.00 87.69 75 ASN A C 1
ATOM 612 O O . ASN A 1 75 ? 16.978 -7.002 -18.044 1.00 87.69 75 ASN A O 1
ATOM 616 N N . ASP A 1 76 ? 15.895 -5.124 -17.441 1.00 90.38 76 ASP A N 1
ATOM 617 C CA . ASP A 1 76 ? 14.539 -5.606 -17.703 1.00 90.38 76 ASP A CA 1
ATOM 618 C C . ASP A 1 76 ? 13.724 -4.486 -18.351 1.00 90.38 76 ASP A C 1
ATOM 620 O O . ASP A 1 76 ? 13.228 -3.580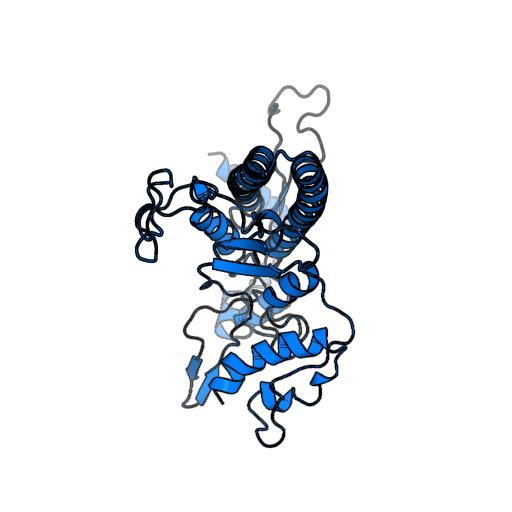 -17.682 1.00 90.38 76 ASP A O 1
ATOM 624 N N . ILE A 1 77 ? 13.575 -4.567 -19.674 1.00 90.19 77 ILE A N 1
ATOM 625 C CA . ILE A 1 77 ? 12.805 -3.600 -20.469 1.00 90.19 77 ILE A CA 1
ATOM 626 C C . ILE A 1 77 ? 11.331 -3.572 -20.028 1.00 90.19 77 ILE A C 1
ATOM 628 O O . ILE A 1 77 ? 10.665 -2.545 -20.139 1.00 90.19 77 ILE A O 1
ATOM 632 N N . GLY A 1 78 ? 10.813 -4.669 -19.464 1.00 91.50 78 GLY A N 1
ATOM 633 C CA . GLY A 1 78 ? 9.447 -4.736 -18.954 1.00 91.50 78 GLY A CA 1
ATOM 634 C C . GLY A 1 78 ? 9.190 -3.825 -17.752 1.00 91.50 78 GLY A C 1
ATOM 635 O O . GLY A 1 78 ? 8.030 -3.552 -17.451 1.00 91.50 78 GLY A O 1
ATOM 636 N N . ALA A 1 79 ? 10.238 -3.341 -17.073 1.00 92.81 79 ALA A N 1
ATOM 637 C CA . ALA A 1 79 ? 10.112 -2.399 -15.962 1.00 92.81 79 ALA A CA 1
ATOM 638 C C . ALA A 1 79 ? 9.719 -0.983 -16.416 1.00 92.81 79 ALA A C 1
ATOM 640 O O . ALA A 1 79 ? 9.294 -0.173 -15.590 1.00 92.81 79 ALA A O 1
ATOM 641 N N . GLY A 1 80 ? 9.827 -0.690 -17.715 1.00 92.44 80 GLY A N 1
ATOM 642 C CA . GLY A 1 80 ? 9.568 0.639 -18.257 1.00 92.44 80 GLY A CA 1
ATOM 643 C C . GLY A 1 80 ? 10.617 1.670 -17.834 1.00 92.44 80 GLY A C 1
ATOM 644 O O . GLY A 1 80 ? 11.547 1.380 -17.076 1.00 92.44 80 GLY A O 1
ATOM 645 N N . GLY A 1 81 ? 10.434 2.911 -18.291 1.00 90.88 81 GLY A N 1
ATOM 646 C CA . GLY A 1 81 ? 11.329 4.020 -17.945 1.00 90.88 81 GLY A CA 1
ATOM 647 C C . GLY A 1 81 ? 11.289 4.396 -16.459 1.00 90.88 81 GLY A C 1
ATOM 648 O O . GLY A 1 81 ? 12.230 5.004 -15.956 1.00 90.88 81 GLY A O 1
ATOM 649 N N . GLY A 1 82 ? 10.221 4.007 -15.754 1.00 91.94 82 GLY A N 1
ATOM 650 C CA . GLY A 1 82 ? 10.014 4.267 -14.327 1.00 91.94 82 GLY A CA 1
ATOM 651 C C . GLY A 1 82 ? 10.527 3.199 -13.367 1.00 91.94 82 GLY A C 1
ATOM 652 O O . GLY A 1 82 ? 10.301 3.339 -12.165 1.00 91.94 82 GLY A O 1
ATOM 653 N N . ASN A 1 83 ? 11.167 2.130 -13.856 1.00 94.06 83 ASN A N 1
ATOM 654 C CA . ASN A 1 83 ? 11.622 1.003 -13.029 1.00 94.06 83 ASN A CA 1
ATOM 655 C C . ASN A 1 83 ? 10.489 0.387 -12.183 1.00 94.06 83 ASN A C 1
ATOM 657 O O . ASN A 1 83 ? 10.641 0.120 -10.989 1.00 94.06 83 ASN A O 1
ATOM 661 N N . SER A 1 84 ? 9.322 0.193 -12.801 1.00 94.69 84 SER A N 1
ATOM 662 C CA . SER A 1 84 ? 8.110 -0.240 -12.115 1.00 94.69 84 SER A CA 1
ATOM 663 C C . SER A 1 84 ? 8.219 -1.658 -11.571 1.00 94.69 84 SER A C 1
ATOM 665 O O . SER A 1 84 ? 8.613 -2.587 -12.282 1.00 94.69 84 SER A O 1
ATOM 667 N N . ALA A 1 85 ? 7.769 -1.845 -10.328 1.00 95.56 85 ALA A N 1
ATOM 668 C CA . ALA A 1 85 ? 7.625 -3.172 -9.735 1.00 95.56 85 ALA A CA 1
ATOM 669 C C . ALA A 1 85 ? 6.416 -3.962 -10.281 1.00 95.56 85 ALA A C 1
ATOM 671 O O . ALA A 1 85 ? 6.203 -5.127 -9.946 1.00 95.56 85 ALA A O 1
ATOM 672 N N . TYR A 1 86 ? 5.612 -3.325 -11.128 1.00 94.88 86 TYR A N 1
ATOM 673 C CA . TYR A 1 86 ? 4.347 -3.848 -11.606 1.00 94.88 86 TYR A CA 1
ATOM 674 C C . TYR A 1 86 ? 4.430 -4.319 -13.055 1.00 94.88 86 TYR A C 1
ATOM 676 O O . TYR A 1 86 ? 5.148 -3.756 -13.884 1.00 94.88 86 TYR A O 1
ATOM 684 N N . ARG A 1 87 ? 3.655 -5.360 -13.372 1.00 93.25 87 ARG A N 1
ATOM 685 C CA . ARG A 1 87 ? 3.470 -5.861 -14.737 1.00 93.25 87 ARG A CA 1
ATOM 686 C C . ARG A 1 87 ? 1.993 -5.925 -15.066 1.00 93.25 87 ARG A C 1
ATOM 688 O O . ARG A 1 87 ? 1.199 -6.481 -14.303 1.00 93.25 87 ARG A O 1
ATOM 695 N N . TRP A 1 88 ? 1.629 -5.356 -16.209 1.00 91.56 88 TRP A N 1
ATOM 696 C CA . TRP A 1 88 ? 0.271 -5.459 -16.717 1.00 91.56 88 TRP A CA 1
ATOM 697 C C . TRP A 1 88 ? -0.023 -6.893 -17.140 1.00 91.56 88 TRP A C 1
ATOM 699 O O . TRP A 1 88 ? 0.841 -7.614 -17.640 1.00 91.56 88 TRP A O 1
ATOM 709 N N . ARG A 1 89 ? -1.255 -7.327 -16.883 1.00 90.50 89 ARG A N 1
ATOM 710 C CA . ARG A 1 89 ? -1.709 -8.659 -17.276 1.00 90.50 89 ARG A CA 1
ATOM 711 C C . ARG A 1 89 ? -1.935 -8.713 -18.795 1.00 90.50 89 ARG A C 1
ATOM 713 O O . ARG A 1 89 ? -2.323 -7.697 -19.366 1.00 90.50 89 ARG A O 1
ATOM 720 N N . PRO A 1 90 ? -1.763 -9.889 -19.433 1.00 93.12 90 PRO A N 1
ATOM 721 C CA . PRO A 1 90 ? -1.473 -11.200 -18.837 1.00 93.12 90 PRO A CA 1
ATOM 722 C C . PRO A 1 90 ? -0.016 -11.363 -18.366 1.00 93.12 90 PRO A C 1
ATOM 724 O O . PRO A 1 90 ? 0.915 -10.886 -18.999 1.00 93.12 90 PRO A O 1
ATOM 727 N N . LEU A 1 91 ? 0.192 -12.104 -17.268 1.00 93.06 91 LEU A N 1
ATOM 728 C CA . LEU A 1 91 ? 1.537 -12.377 -16.724 1.00 93.06 91 LEU A CA 1
ATOM 729 C C . LEU A 1 91 ? 2.294 -13.479 -17.477 1.00 93.06 91 LEU A C 1
ATOM 731 O O . LEU A 1 91 ? 3.382 -13.859 -17.070 1.00 93.06 91 LEU A O 1
ATOM 735 N N . SER A 1 92 ? 1.734 -14.032 -18.546 1.00 94.31 92 SER A N 1
ATOM 736 C CA . SER A 1 92 ? 2.385 -15.053 -19.363 1.00 94.31 92 SER A CA 1
ATOM 737 C C . SER A 1 92 ? 2.138 -14.767 -20.829 1.00 94.31 92 SER A C 1
ATOM 739 O O . SER A 1 92 ? 1.016 -14.419 -21.198 1.00 94.31 92 SER A O 1
ATOM 741 N N . TRP A 1 93 ? 3.154 -14.969 -21.659 1.00 94.94 93 TRP A N 1
ATOM 742 C CA . TRP A 1 93 ? 3.067 -14.734 -23.097 1.00 94.94 93 TRP A CA 1
ATOM 743 C C . TRP A 1 93 ? 3.917 -15.739 -23.880 1.00 94.94 93 TRP A C 1
ATOM 745 O O . TRP A 1 93 ? 4.650 -16.543 -23.296 1.00 94.94 93 TRP A O 1
ATOM 755 N N . LYS A 1 94 ? 3.792 -15.723 -25.212 1.00 97.25 94 LYS A N 1
ATOM 756 C CA . LYS A 1 94 ? 4.550 -16.593 -26.117 1.00 97.25 94 LYS A CA 1
ATOM 757 C C . LYS A 1 94 ? 5.196 -15.795 -27.242 1.00 97.25 94 LYS A C 1
ATOM 759 O O . LYS A 1 94 ? 4.540 -14.954 -27.843 1.00 97.25 94 LYS A O 1
ATOM 764 N N . VAL A 1 95 ? 6.452 -16.109 -27.551 1.00 97.06 95 VAL A N 1
ATOM 765 C CA . VAL A 1 95 ? 7.200 -15.570 -28.701 1.00 97.06 95 VAL A CA 1
ATOM 766 C C . VAL A 1 95 ? 8.039 -16.698 -29.290 1.00 97.06 95 VAL A C 1
ATOM 768 O O . VAL A 1 95 ? 8.655 -17.458 -28.544 1.00 97.06 95 VAL A O 1
ATOM 771 N N . GLY A 1 96 ? 8.034 -16.855 -30.618 1.00 96.56 96 GLY A N 1
ATOM 772 C CA . GLY A 1 96 ? 8.843 -17.877 -31.298 1.00 96.56 96 GLY A CA 1
ATOM 773 C C . GLY A 1 96 ? 8.605 -19.306 -30.787 1.00 96.56 96 GLY A C 1
ATOM 774 O O . GLY A 1 96 ? 9.549 -20.073 -30.624 1.00 96.56 96 GLY A O 1
ATOM 775 N N . GLY A 1 97 ? 7.359 -19.644 -30.432 1.00 96.69 97 GLY A N 1
ATOM 776 C CA . GLY A 1 97 ? 6.986 -20.959 -29.891 1.00 96.69 97 GLY A CA 1
ATOM 777 C C . GLY A 1 97 ? 7.385 -21.218 -28.430 1.00 96.69 97 GLY A C 1
ATOM 778 O O . GLY A 1 97 ? 7.003 -22.247 -27.875 1.00 96.69 97 GLY A O 1
ATOM 779 N N . LYS A 1 98 ? 8.099 -20.297 -27.774 1.00 97.38 98 LYS A N 1
ATOM 780 C CA . LYS A 1 98 ? 8.502 -20.407 -26.363 1.00 97.38 98 LYS A CA 1
ATOM 781 C C . LYS A 1 98 ? 7.533 -19.653 -25.457 1.00 97.38 98 LYS A C 1
ATOM 783 O O . LYS A 1 98 ? 6.936 -18.665 -25.877 1.00 97.38 98 LYS A O 1
ATOM 788 N N . SER A 1 99 ? 7.376 -20.133 -24.223 1.00 95.56 99 SER A N 1
ATOM 789 C CA . SER A 1 99 ? 6.532 -19.500 -23.200 1.00 95.56 99 SER A CA 1
ATOM 790 C C . SER A 1 99 ? 7.383 -18.707 -22.214 1.00 95.56 99 SER A C 1
ATOM 792 O O . SER A 1 99 ? 8.440 -19.177 -21.797 1.00 95.56 99 SER A O 1
ATOM 794 N N . TYR A 1 100 ? 6.881 -17.548 -21.806 1.00 94.44 100 TYR A N 1
ATOM 795 C CA . TYR A 1 100 ? 7.530 -16.617 -20.888 1.00 94.44 100 TYR A CA 1
ATOM 796 C C . TYR A 1 100 ? 6.550 -16.174 -19.797 1.00 94.44 100 TYR A C 1
ATOM 798 O O . TYR A 1 100 ? 5.333 -16.342 -19.938 1.00 94.44 100 TYR A O 1
ATOM 806 N N . VAL A 1 101 ? 7.077 -15.641 -18.694 1.00 94.25 101 VAL A N 1
ATOM 807 C CA . VAL A 1 101 ? 6.293 -15.275 -17.512 1.00 94.25 101 VAL A CA 1
ATOM 808 C C . VAL A 1 101 ? 6.864 -14.034 -16.831 1.00 94.25 101 VAL A C 1
ATOM 810 O O . VAL A 1 101 ? 8.078 -13.871 -16.770 1.00 94.25 101 VAL A O 1
ATOM 813 N N . ASN A 1 102 ? 5.970 -13.203 -16.305 1.00 93.50 102 ASN A N 1
ATOM 814 C CA . ASN A 1 102 ? 6.241 -12.116 -15.378 1.00 93.50 102 ASN A CA 1
ATOM 815 C C . ASN A 1 102 ? 5.883 -12.574 -13.964 1.00 93.50 102 ASN A C 1
ATOM 817 O O . ASN A 1 102 ? 4.898 -13.290 -13.749 1.00 93.50 102 ASN A O 1
ATOM 821 N N . GLU A 1 103 ? 6.667 -12.150 -12.986 1.00 92.50 103 GLU A N 1
ATOM 822 C CA . GLU A 1 103 ? 6.417 -12.431 -11.584 1.00 92.50 103 GLU A CA 1
ATOM 823 C C . GLU A 1 103 ? 5.090 -11.809 -11.121 1.00 92.50 103 GLU A C 1
ATOM 825 O O . GLU A 1 103 ? 4.691 -10.727 -11.552 1.00 92.50 103 GLU A O 1
ATOM 830 N N . ARG A 1 104 ? 4.387 -12.510 -10.223 1.00 93.69 104 ARG A N 1
ATOM 831 C CA . ARG A 1 104 ? 3.219 -11.972 -9.517 1.00 93.69 104 ARG A CA 1
ATOM 832 C C . ARG A 1 104 ? 3.681 -11.517 -8.129 1.00 93.69 104 ARG A C 1
ATOM 834 O O . ARG A 1 104 ? 3.928 -12.404 -7.311 1.00 93.69 104 ARG A O 1
ATOM 841 N N . PRO A 1 105 ? 3.788 -10.210 -7.845 1.00 94.81 105 PRO A N 1
ATOM 842 C CA . PRO A 1 105 ? 4.225 -9.723 -6.536 1.00 94.81 105 PRO A CA 1
ATOM 843 C C . PRO A 1 105 ? 3.196 -9.973 -5.420 1.00 94.81 105 PRO A C 1
ATOM 845 O O . PRO A 1 105 ? 2.099 -10.501 -5.667 1.00 94.81 105 PRO A O 1
ATOM 848 N N . VAL A 1 106 ? 3.584 -9.685 -4.171 1.00 95.75 106 VAL A N 1
ATOM 849 C CA . VAL A 1 106 ? 2.686 -9.768 -3.006 1.00 95.75 106 VAL A CA 1
ATOM 850 C C . VAL A 1 106 ? 1.760 -8.555 -2.998 1.00 95.75 106 VAL A C 1
ATOM 852 O O . VAL A 1 106 ? 0.543 -8.747 -3.045 1.00 95.75 106 VAL A O 1
ATOM 855 N N . GLY A 1 107 ? 2.331 -7.344 -3.030 1.00 95.31 107 GLY A N 1
ATOM 856 C CA . GLY A 1 107 ? 1.607 -6.112 -3.360 1.00 95.31 107 GLY A CA 1
ATOM 857 C C . GLY A 1 107 ? 1.213 -6.119 -4.836 1.00 95.31 107 GLY A C 1
ATOM 858 O O . GLY A 1 107 ? 2.056 -6.364 -5.696 1.00 95.31 107 GLY A O 1
ATOM 859 N N . VAL A 1 108 ? -0.079 -5.975 -5.139 1.00 94.00 108 VAL A N 1
ATOM 860 C CA . VAL A 1 108 ? -0.606 -6.059 -6.512 1.00 94.00 108 VAL A CA 1
ATOM 861 C C . VAL A 1 108 ? -1.769 -5.102 -6.724 1.00 94.00 108 VAL A C 1
ATOM 863 O O . VAL A 1 108 ? -2.629 -4.953 -5.855 1.00 94.00 108 VAL A O 1
ATOM 866 N N . GLN A 1 109 ? -1.897 -4.628 -7.964 1.00 92.69 109 GLN A N 1
ATOM 867 C CA . GLN A 1 109 ? -2.935 -3.683 -8.397 1.00 92.69 109 GLN A CA 1
ATOM 868 C C . GLN A 1 109 ? -4.350 -4.268 -8.441 1.00 92.69 109 GLN A C 1
ATOM 870 O O . GLN A 1 109 ? -5.301 -3.580 -8.778 1.00 92.69 109 GLN A O 1
ATOM 875 N N . GLN A 1 110 ? -4.499 -5.574 -8.203 1.00 92.75 110 GLN A N 1
ATOM 876 C CA . GLN A 1 110 ? -5.806 -6.242 -8.164 1.00 92.75 110 GLN A CA 1
ATOM 877 C C . GLN A 1 110 ? -6.287 -6.493 -6.733 1.00 92.75 110 GLN A C 1
ATOM 879 O O . GLN A 1 110 ? -7.224 -7.264 -6.524 1.00 92.75 110 GLN A O 1
ATOM 884 N N . THR A 1 111 ? -5.601 -5.933 -5.739 1.00 94.81 111 THR A N 1
ATOM 885 C CA . THR A 1 111 ? -6.008 -6.080 -4.347 1.00 94.81 111 THR A CA 1
ATOM 886 C C . THR A 1 111 ? -7.263 -5.249 -4.131 1.00 94.81 111 THR A C 1
ATOM 888 O O . THR A 1 111 ? -7.229 -4.044 -4.306 1.00 94.81 111 THR A O 1
ATOM 891 N N . ALA A 1 112 ? -8.382 -5.877 -3.775 1.00 92.94 112 ALA A N 1
ATOM 892 C CA . ALA A 1 112 ? -9.593 -5.128 -3.439 1.00 92.94 112 ALA A CA 1
ATOM 893 C C . ALA A 1 112 ? -9.467 -4.470 -2.055 1.00 92.94 112 ALA A C 1
ATOM 895 O O . ALA A 1 112 ? -9.871 -3.328 -1.851 1.00 92.94 112 ALA A O 1
ATOM 896 N N . TRP A 1 113 ? -8.901 -5.213 -1.104 1.00 94.50 113 TRP A N 1
ATOM 897 C CA . TRP A 1 113 ? -8.650 -4.786 0.265 1.00 94.50 113 TRP A CA 1
ATOM 898 C C . TRP A 1 113 ? -7.644 -5.720 0.936 1.00 94.50 113 TRP A C 1
ATOM 900 O O . TRP A 1 113 ? -7.338 -6.815 0.454 1.00 94.50 113 TRP A O 1
ATOM 910 N N . THR A 1 114 ? -7.130 -5.284 2.078 1.00 96.06 114 THR A N 1
ATOM 911 C CA . THR A 1 114 ? -6.118 -5.985 2.863 1.00 96.06 114 THR A CA 1
ATOM 912 C C . THR A 1 114 ? -6.382 -5.754 4.343 1.00 96.06 114 THR A C 1
ATOM 914 O O . THR A 1 114 ? -6.805 -4.667 4.738 1.00 96.06 114 THR A O 1
ATOM 917 N N . PHE A 1 115 ? -6.035 -6.729 5.182 1.00 97.06 115 PHE A N 1
ATOM 918 C CA . PHE A 1 115 ? -6.028 -6.514 6.620 1.00 97.06 115 PHE A CA 1
ATOM 919 C C . PHE A 1 115 ? -4.937 -7.310 7.338 1.00 97.06 115 PHE A C 1
ATOM 921 O O . PHE A 1 115 ? -4.492 -8.349 6.853 1.00 97.06 115 PHE A O 1
ATOM 928 N N . VAL A 1 116 ? -4.546 -6.830 8.520 1.00 98.12 116 VAL A N 1
ATOM 929 C CA . VAL A 1 116 ? -3.824 -7.609 9.535 1.00 98.12 116 VAL A CA 1
ATOM 930 C C . VAL A 1 116 ? -4.715 -7.696 10.769 1.00 98.12 116 VAL A C 1
ATOM 932 O O . VAL A 1 116 ? -5.049 -6.676 11.365 1.00 98.12 116 VAL A O 1
ATOM 935 N N . ALA A 1 117 ? -5.128 -8.907 11.143 1.00 97.06 117 ALA A N 1
ATOM 936 C CA . ALA A 1 117 ? -5.937 -9.135 12.337 1.00 97.06 117 ALA A CA 1
ATOM 937 C C . ALA A 1 117 ? -5.036 -9.485 13.526 1.00 97.06 117 ALA A C 1
ATOM 939 O O . ALA A 1 117 ? -4.348 -10.505 13.519 1.00 97.06 117 ALA A O 1
ATOM 940 N N . GLN A 1 118 ? -5.062 -8.650 14.560 1.00 97.00 118 GLN A N 1
ATOM 941 C CA . GLN A 1 118 ? -4.322 -8.853 15.798 1.00 97.00 118 GLN A CA 1
ATOM 942 C C . GLN A 1 118 ? -5.281 -9.298 16.906 1.00 97.00 118 GLN A C 1
ATOM 944 O O . GLN A 1 118 ? -6.214 -8.578 17.255 1.00 97.00 118 GLN A O 1
ATOM 949 N N . THR A 1 119 ? -5.032 -10.472 17.492 1.00 96.88 119 THR A N 1
ATOM 950 C CA . THR A 1 119 ? -5.750 -10.938 18.690 1.00 96.88 119 THR A CA 1
ATOM 951 C C . THR A 1 119 ? -4.880 -10.725 19.926 1.00 96.88 119 THR A C 1
ATOM 953 O O . THR A 1 119 ? -3.729 -11.153 19.962 1.00 96.88 119 THR A O 1
ATOM 956 N N . ARG A 1 120 ? -5.436 -10.063 20.941 1.00 96.38 120 ARG A N 1
ATOM 957 C CA . ARG A 1 120 ? -4.774 -9.637 22.178 1.00 96.38 120 ARG A CA 1
ATOM 958 C C . ARG A 1 120 ? -5.445 -10.340 23.365 1.00 96.38 120 ARG A C 1
ATOM 960 O O . ARG A 1 120 ? -6.413 -9.815 23.912 1.00 96.38 120 ARG A O 1
ATOM 967 N N . PRO A 1 121 ? -5.002 -11.551 23.749 1.00 95.62 121 PRO A N 1
ATOM 968 C CA . PRO A 1 121 ? -5.712 -12.374 24.733 1.00 95.62 121 PRO A CA 1
ATOM 969 C C . PRO A 1 121 ? -5.767 -11.752 26.136 1.00 95.62 121 PRO A C 1
ATOM 971 O O . PRO A 1 121 ? -6.698 -12.038 26.881 1.00 95.62 121 PRO A O 1
ATOM 974 N N . SER A 1 122 ? -4.814 -10.880 26.476 1.00 96.06 122 SER A N 1
ATOM 975 C CA . SER A 1 122 ? -4.788 -10.128 27.735 1.00 96.06 122 SER A CA 1
ATOM 976 C C . SER A 1 122 ? -5.810 -8.987 27.805 1.00 96.06 122 SER A C 1
ATOM 978 O O . SER A 1 122 ? -6.029 -8.448 28.883 1.00 96.06 122 SER A O 1
ATOM 980 N N . MET A 1 123 ? -6.431 -8.611 26.683 1.00 97.56 123 MET A N 1
ATOM 981 C CA . MET A 1 123 ? -7.375 -7.497 26.615 1.00 97.56 123 MET A CA 1
ATOM 982 C C . MET A 1 123 ? -8.833 -7.954 26.853 1.00 97.56 123 MET A C 1
ATOM 984 O O . MET A 1 123 ? -9.207 -9.085 26.490 1.00 97.56 123 MET A O 1
ATOM 988 N N . PRO A 1 124 ? -9.691 -7.081 27.424 1.00 97.19 124 PRO A N 1
ATOM 989 C CA . PRO A 1 124 ? -11.118 -7.353 27.597 1.00 97.19 124 PRO A CA 1
ATOM 990 C C . PRO A 1 124 ? -11.836 -7.484 26.242 1.00 97.19 124 PRO A C 1
ATOM 992 O O . PRO A 1 124 ? -11.302 -7.039 25.224 1.00 97.19 124 PRO A O 1
ATOM 995 N N . PRO A 1 125 ? -13.046 -8.080 26.193 1.00 96.44 125 PRO A N 1
ATOM 996 C CA . PRO A 1 125 ? -13.703 -8.443 24.936 1.00 96.44 125 PRO A CA 1
ATOM 997 C C . PRO A 1 125 ? -13.780 -7.330 23.872 1.00 96.44 125 PRO A C 1
ATOM 999 O O . PRO A 1 125 ? -13.385 -7.623 22.742 1.00 96.44 125 PRO A O 1
ATOM 1002 N N . PRO A 1 126 ? -14.153 -6.066 24.184 1.00 96.62 126 PRO A N 1
ATOM 1003 C CA . PRO A 1 126 ? -14.185 -4.992 23.180 1.00 96.62 126 PRO A CA 1
ATOM 1004 C C . PRO A 1 126 ? -12.827 -4.690 22.539 1.00 96.62 126 PRO A C 1
ATOM 1006 O O . PRO A 1 126 ? -12.746 -4.287 21.380 1.00 96.62 126 PRO A O 1
ATOM 1009 N N . LEU A 1 127 ? -11.753 -4.901 23.302 1.00 97.88 127 LEU A N 1
ATOM 1010 C CA . LEU A 1 127 ? -10.377 -4.587 22.928 1.00 97.88 127 LEU A CA 1
ATOM 1011 C C . LEU A 1 127 ? -9.611 -5.826 22.445 1.00 97.88 127 LEU A C 1
ATOM 1013 O O . LEU A 1 127 ? -8.466 -5.728 22.011 1.00 97.88 127 LEU A O 1
ATOM 1017 N N . ARG A 1 128 ? -10.206 -7.019 22.496 1.00 97.62 128 ARG A N 1
ATOM 1018 C CA . ARG A 1 128 ? -9.483 -8.267 22.226 1.00 97.62 128 ARG A CA 1
ATOM 1019 C C . ARG A 1 128 ? -8.992 -8.381 20.791 1.00 97.62 128 ARG A C 1
ATOM 1021 O O . ARG A 1 128 ? -7.915 -8.925 20.571 1.00 97.62 128 ARG A O 1
ATOM 1028 N N . ALA A 1 129 ? -9.755 -7.885 19.828 1.00 97.81 129 ALA A N 1
ATOM 1029 C CA . ALA A 1 129 ? -9.370 -7.898 18.424 1.00 97.81 129 ALA A CA 1
ATOM 1030 C C . ALA A 1 129 ? -9.113 -6.474 17.930 1.00 97.81 129 ALA A C 1
ATOM 1032 O O . ALA A 1 129 ? -9.883 -5.562 18.234 1.00 97.81 129 ALA A O 1
ATOM 1033 N N . LEU A 1 130 ? -8.047 -6.306 17.152 1.00 97.62 130 LEU A N 1
ATOM 1034 C CA . LEU A 1 130 ? -7.748 -5.081 16.421 1.00 97.62 130 LEU A CA 1
ATOM 1035 C C . LEU A 1 130 ? -7.461 -5.439 14.961 1.00 97.62 130 LEU A C 1
ATOM 1037 O O . LEU A 1 130 ? -6.521 -6.178 14.660 1.00 97.62 130 LEU A O 1
ATOM 1041 N N . PHE A 1 131 ? -8.307 -4.950 14.062 1.00 97.25 131 PHE A N 1
ATOM 1042 C CA . PHE A 1 131 ? -8.186 -5.134 12.624 1.00 97.25 131 PHE A CA 1
ATOM 1043 C C . PHE A 1 131 ? -7.509 -3.918 12.017 1.00 97.25 131 PHE A C 1
ATOM 1045 O O . PHE A 1 131 ? -8.042 -2.817 12.059 1.00 97.25 131 PHE A O 1
ATOM 1052 N N . TRP A 1 132 ? -6.350 -4.127 11.412 1.00 98.38 132 TRP A N 1
ATOM 1053 C CA . TRP A 1 132 ? -5.660 -3.097 10.656 1.00 98.38 132 TRP A CA 1
ATOM 1054 C C . TRP A 1 132 ? -6.050 -3.211 9.190 1.00 98.38 132 TRP A C 1
ATOM 1056 O O . TRP A 1 132 ? -5.494 -4.051 8.482 1.00 98.38 132 TRP A O 1
ATOM 1066 N N . PHE A 1 133 ? -7.020 -2.418 8.748 1.00 98.00 133 PHE A N 1
ATOM 1067 C CA . PHE A 1 133 ? -7.685 -2.569 7.454 1.00 98.00 133 PHE A CA 1
ATOM 1068 C C . PHE A 1 133 ? -7.306 -1.456 6.473 1.00 98.00 133 PHE A C 1
ATOM 1070 O O . PHE A 1 133 ? -7.263 -0.288 6.846 1.00 98.00 133 PHE A O 1
ATOM 1077 N N . ALA A 1 134 ? -7.086 -1.810 5.208 1.00 97.31 134 ALA A N 1
ATOM 1078 C CA . ALA A 1 134 ? -6.929 -0.863 4.108 1.00 97.31 134 ALA A CA 1
ATOM 1079 C C . ALA A 1 134 ? -7.669 -1.367 2.860 1.00 97.31 134 ALA A C 1
ATOM 1081 O O . ALA A 1 134 ? -7.560 -2.558 2.549 1.00 97.31 134 ALA A O 1
ATOM 1082 N N . PRO A 1 135 ? -8.374 -0.504 2.114 1.00 95.88 135 PRO A N 1
ATOM 1083 C CA . PRO A 1 135 ? -8.797 -0.831 0.762 1.00 95.88 135 PRO A CA 1
ATOM 1084 C C . PRO A 1 135 ? -7.606 -0.774 -0.205 1.00 95.88 135 PRO A C 1
ATOM 1086 O O . PRO A 1 135 ? -6.618 -0.098 0.070 1.00 95.88 135 PRO A O 1
ATOM 1089 N N . ASP A 1 136 ? -7.745 -1.425 -1.358 1.00 96.00 136 ASP A N 1
ATOM 1090 C CA . ASP A 1 136 ? -6.786 -1.377 -2.468 1.00 96.00 136 ASP A CA 1
ATOM 1091 C C . ASP A 1 136 ? -5.404 -2.017 -2.175 1.00 96.00 136 ASP A C 1
ATOM 1093 O O . ASP A 1 136 ? -5.265 -2.883 -1.304 1.00 96.00 136 ASP A O 1
ATOM 1097 N N . ASP A 1 137 ? -4.383 -1.665 -2.960 1.00 96.81 137 ASP A N 1
ATOM 1098 C CA . ASP A 1 137 ? -3.037 -2.223 -2.932 1.00 96.81 137 ASP A CA 1
ATOM 1099 C C . ASP A 1 137 ? -2.340 -2.063 -1.571 1.00 96.81 137 ASP A C 1
ATOM 1101 O O . ASP A 1 137 ? -2.113 -0.967 -1.056 1.00 96.81 137 ASP A O 1
ATOM 1105 N N . SER A 1 138 ? -1.923 -3.202 -1.014 1.00 95.94 138 SER A N 1
ATOM 1106 C CA . SER A 1 138 ? -1.195 -3.325 0.255 1.00 95.94 138 SER A CA 1
ATOM 1107 C C . SER A 1 138 ? 0.033 -2.420 0.369 1.00 95.94 138 SER A C 1
ATOM 1109 O O . SER A 1 138 ? 0.377 -1.988 1.477 1.00 95.94 138 SER A O 1
ATOM 1111 N N . SER A 1 139 ? 0.706 -2.172 -0.757 1.00 96.50 139 SER A N 1
ATOM 1112 C CA . SER A 1 139 ? 1.952 -1.413 -0.832 1.00 96.50 139 SER A CA 1
ATOM 1113 C C . SER A 1 139 ? 1.755 0.100 -0.848 1.00 96.50 139 SER A C 1
ATOM 1115 O O . SER A 1 139 ? 2.686 0.830 -0.513 1.00 96.50 139 SER A O 1
ATOM 1117 N N . THR A 1 140 ? 0.560 0.578 -1.187 1.00 97.31 140 THR A N 1
ATOM 1118 C CA . THR A 1 140 ? 0.272 2.011 -1.274 1.00 97.31 140 THR A CA 1
ATOM 1119 C C . THR A 1 140 ? -0.766 2.454 -0.259 1.00 97.31 140 THR A C 1
ATOM 1121 O O . THR A 1 140 ? -0.735 3.606 0.143 1.00 97.31 140 THR A O 1
ATOM 1124 N N . ALA A 1 141 ? -1.659 1.579 0.199 1.00 96.50 141 ALA A N 1
ATOM 1125 C CA . ALA A 1 141 ? -2.721 1.956 1.121 1.00 96.50 141 ALA A CA 1
ATOM 1126 C C . ALA A 1 141 ? -2.296 1.898 2.602 1.00 96.50 141 ALA A C 1
ATOM 1128 O O . ALA A 1 141 ? -1.606 0.978 3.061 1.00 96.50 141 ALA A O 1
ATOM 1129 N N . VAL A 1 142 ? -2.750 2.890 3.374 1.00 96.44 142 VAL A N 1
ATOM 1130 C CA . VAL A 1 142 ? -2.545 2.968 4.828 1.00 96.44 142 VAL A CA 1
ATOM 1131 C C . VAL A 1 142 ? -3.609 2.135 5.539 1.00 96.44 142 VAL A C 1
ATOM 1133 O O . VAL A 1 142 ? -4.795 2.251 5.238 1.00 96.44 142 VAL A O 1
ATOM 1136 N N . ARG A 1 143 ? -3.191 1.291 6.490 1.00 97.94 143 ARG A N 1
ATOM 1137 C CA . ARG A 1 143 ? -4.104 0.445 7.270 1.00 97.94 143 ARG A CA 1
ATOM 1138 C C . ARG A 1 143 ? -4.570 1.165 8.525 1.00 97.94 143 ARG A C 1
ATOM 1140 O O . ARG A 1 143 ? -3.759 1.390 9.418 1.00 97.94 143 ARG A O 1
ATOM 1147 N N . ILE A 1 144 ? -5.866 1.447 8.614 1.00 98.38 144 ILE A N 1
ATOM 1148 C CA . ILE A 1 144 ? -6.475 2.041 9.805 1.00 98.38 144 ILE A CA 1
ATOM 1149 C C . ILE A 1 144 ? -6.784 0.970 10.866 1.00 98.38 144 ILE A C 1
ATOM 1151 O O . ILE A 1 144 ? -7.176 -0.144 10.506 1.00 98.38 144 ILE A O 1
ATOM 1155 N N . PRO A 1 145 ? -6.632 1.275 12.164 1.00 98.12 145 PRO A N 1
ATOM 1156 C CA . PRO A 1 145 ? -7.035 0.388 13.250 1.00 98.12 145 PRO A CA 1
ATOM 1157 C C . PRO A 1 145 ? -8.551 0.440 13.503 1.00 98.12 145 PRO A C 1
ATOM 1159 O O . PRO A 1 145 ? -9.114 1.495 13.786 1.00 98.12 145 PRO A O 1
ATOM 1162 N N . ILE A 1 146 ? -9.208 -0.719 13.466 1.00 98.06 146 ILE A N 1
ATOM 1163 C CA . ILE A 1 146 ? -10.628 -0.899 13.789 1.00 98.06 146 ILE A CA 1
ATOM 1164 C C . ILE A 1 146 ? -10.753 -1.977 14.866 1.00 98.06 146 ILE A C 1
ATOM 1166 O O . ILE A 1 146 ? -10.342 -3.124 14.679 1.00 98.06 146 ILE A O 1
ATOM 1170 N N . TYR A 1 147 ? -11.315 -1.617 16.016 1.00 98.44 147 TYR A N 1
ATOM 1171 C CA . TYR A 1 147 ? -11.507 -2.551 17.123 1.00 98.44 147 TYR A CA 1
ATOM 1172 C C . TYR A 1 147 ? -12.618 -3.555 16.816 1.00 98.44 147 TYR A C 1
ATOM 1174 O O . TYR A 1 147 ? -13.666 -3.192 16.294 1.00 98.44 147 TYR A O 1
ATOM 1182 N N . GLY A 1 148 ? -12.432 -4.816 17.209 1.00 97.25 148 GLY A N 1
ATOM 1183 C CA . GLY A 1 148 ? -13.460 -5.850 17.043 1.00 97.25 148 GLY A CA 1
ATOM 1184 C C . GLY A 1 148 ? -14.716 -5.620 17.891 1.00 97.25 148 GLY A C 1
ATOM 1185 O O . GLY A 1 148 ? -15.764 -6.163 17.567 1.00 97.25 148 GLY A O 1
ATOM 1186 N N . GLY A 1 149 ? -14.621 -4.817 18.957 1.00 97.50 149 GLY A N 1
ATOM 1187 C CA . GLY A 1 149 ? -15.772 -4.355 19.736 1.00 97.50 149 GLY A CA 1
ATOM 1188 C C . GLY A 1 149 ? -16.457 -3.101 19.191 1.00 97.50 149 GLY A C 1
ATOM 1189 O O . GLY A 1 149 ? -17.400 -2.628 19.820 1.00 97.50 149 GLY A O 1
ATOM 1190 N N . ALA A 1 150 ? -15.984 -2.528 18.079 1.00 97.88 150 ALA A N 1
ATOM 1191 C CA . ALA A 1 150 ? -16.606 -1.349 17.490 1.00 97.88 150 ALA A CA 1
ATOM 1192 C C . ALA A 1 150 ? -18.002 -1.675 16.938 1.00 97.88 150 ALA A C 1
ATOM 1194 O O . ALA A 1 150 ? -18.243 -2.750 16.393 1.00 97.88 150 ALA A O 1
ATOM 1195 N N . THR A 1 151 ? -18.921 -0.717 17.053 1.00 97.31 151 THR A N 1
ATOM 1196 C CA . THR A 1 151 ? -20.324 -0.874 16.621 1.00 97.31 151 THR A CA 1
ATOM 1197 C C . THR A 1 151 ? -20.628 -0.205 15.282 1.00 97.31 151 THR A C 1
ATOM 1199 O O . THR A 1 151 ? -21.722 -0.360 14.743 1.00 97.31 151 THR A O 1
ATOM 1202 N N . ARG A 1 152 ? -19.667 0.547 14.734 1.00 96.06 152 ARG A N 1
ATOM 1203 C CA . ARG A 1 152 ? -19.754 1.234 13.441 1.00 96.06 152 ARG A CA 1
ATOM 1204 C C . ARG A 1 152 ? -18.401 1.223 12.743 1.00 96.06 152 ARG A C 1
ATOM 1206 O O . ARG A 1 152 ? -17.360 1.151 13.396 1.00 96.06 152 ARG A O 1
ATOM 1213 N N . ILE A 1 153 ? -18.442 1.347 11.422 1.00 96.25 153 ILE A N 1
ATOM 1214 C CA . ILE A 1 153 ? -17.271 1.560 10.569 1.00 96.25 153 ILE A CA 1
ATOM 1215 C C . ILE A 1 153 ? -17.235 3.017 10.083 1.00 96.25 153 ILE A C 1
ATOM 1217 O O . ILE A 1 153 ? -18.271 3.688 10.122 1.00 96.25 153 ILE A O 1
ATOM 1221 N N . PRO A 1 154 ? -16.084 3.521 9.607 1.00 97.69 154 PRO A N 1
ATOM 1222 C CA . PRO A 1 154 ? -16.038 4.820 8.946 1.00 97.69 154 PRO A CA 1
ATOM 1223 C C . PRO A 1 154 ? -16.948 4.820 7.704 1.00 97.69 154 PRO A C 1
ATOM 1225 O O . PRO A 1 154 ? -16.841 3.885 6.902 1.00 97.69 154 PRO A O 1
ATOM 1228 N N . PRO A 1 155 ? -17.812 5.833 7.511 1.00 97.31 155 PRO A N 1
ATOM 1229 C CA . PRO A 1 155 ? -18.636 5.964 6.310 1.00 97.31 155 PRO A CA 1
ATOM 1230 C C . PRO A 1 155 ? -17.867 5.753 5.000 1.00 97.31 155 PRO A C 1
ATOM 1232 O O . PRO A 1 155 ? -18.316 4.984 4.152 1.00 97.31 155 PRO A O 1
ATOM 1235 N N . SER A 1 156 ? -16.682 6.348 4.855 1.00 97.75 156 SER A N 1
ATOM 1236 C CA . SER A 1 156 ? -15.856 6.264 3.646 1.00 97.75 156 SER A CA 1
ATOM 1237 C C . SER A 1 156 ? -15.332 4.858 3.330 1.00 97.75 156 SER A C 1
ATOM 1239 O O . SER A 1 156 ? -14.940 4.590 2.192 1.00 97.75 156 SER A O 1
ATOM 1241 N N . TYR A 1 157 ? -15.336 3.954 4.313 1.00 96.62 157 TYR A N 1
ATOM 1242 C CA . TYR A 1 157 ? -14.940 2.548 4.183 1.00 96.62 157 TYR A CA 1
ATOM 1243 C C . TYR A 1 157 ? -16.144 1.617 3.970 1.00 96.62 157 TYR A C 1
ATOM 1245 O O . TYR A 1 157 ? -15.961 0.415 3.774 1.00 96.62 157 TYR A O 1
ATOM 1253 N N . GLY A 1 158 ? -17.364 2.153 4.033 1.00 94.50 158 GLY A N 1
ATOM 1254 C CA . GLY A 1 158 ? -18.596 1.406 3.834 1.00 94.50 158 GLY A CA 1
ATOM 1255 C C . GLY A 1 158 ? -18.994 1.245 2.367 1.00 94.50 158 GLY A C 1
ATOM 1256 O O . GLY A 1 158 ? -18.452 1.885 1.466 1.00 94.50 158 GLY A O 1
ATOM 1257 N N . ASP A 1 159 ? -19.992 0.395 2.146 1.00 91.44 159 ASP A N 1
ATOM 1258 C CA . ASP A 1 159 ? -20.603 0.128 0.845 1.00 91.44 159 ASP A CA 1
ATOM 1259 C C . ASP A 1 159 ? -22.129 0.064 1.021 1.00 91.44 159 ASP A C 1
ATOM 1261 O O . ASP A 1 159 ? -22.626 -0.613 1.925 1.00 91.44 159 ASP A O 1
ATOM 1265 N N . ARG A 1 160 ? -22.880 0.777 0.172 1.00 91.62 160 ARG A N 1
ATOM 1266 C CA . ARG A 1 160 ? -24.353 0.790 0.202 1.00 91.62 160 ARG A CA 1
ATOM 1267 C C . ARG A 1 160 ? -24.980 -0.489 -0.344 1.00 91.62 160 ARG A C 1
ATOM 1269 O O . ARG A 1 160 ? -26.118 -0.790 0.003 1.00 91.62 160 ARG A O 1
ATOM 1276 N N . ALA A 1 161 ? -24.277 -1.215 -1.207 1.00 87.88 161 ALA A N 1
ATOM 1277 C CA . ALA A 1 161 ? -24.725 -2.512 -1.703 1.00 87.88 161 ALA A CA 1
ATOM 1278 C C . ALA A 1 161 ? -24.296 -3.637 -0.754 1.00 87.88 161 ALA A C 1
ATOM 1280 O O . ALA A 1 161 ? -25.070 -4.554 -0.479 1.00 87.88 161 ALA A O 1
ATOM 1281 N N . GLY A 1 162 ? -23.074 -3.529 -0.228 1.00 82.44 162 GLY A N 1
ATOM 1282 C CA . GLY A 1 162 ? -22.425 -4.562 0.564 1.00 82.44 162 GLY A CA 1
ATOM 1283 C C . GLY A 1 162 ? -21.953 -5.731 -0.307 1.00 82.44 162 GLY A C 1
ATOM 1284 O O . GLY A 1 162 ? -22.646 -6.201 -1.206 1.00 82.44 162 GLY A O 1
ATOM 1285 N N . GLN A 1 163 ? -20.768 -6.265 -0.010 1.00 80.38 163 GLN A N 1
ATOM 1286 C CA . GLN A 1 163 ? -20.220 -7.423 -0.738 1.00 80.38 163 GLN A CA 1
ATOM 1287 C C . GLN A 1 163 ? -20.776 -8.771 -0.246 1.00 80.38 163 GLN A C 1
ATOM 1289 O O . GLN A 1 163 ? -20.510 -9.813 -0.845 1.00 80.38 163 GLN A O 1
ATOM 1294 N N . GLN A 1 164 ? -21.525 -8.765 0.860 1.00 84.25 164 GLN A N 1
ATOM 1295 C CA . GLN A 1 164 ? -22.163 -9.934 1.463 1.00 84.25 164 GLN A CA 1
ATOM 1296 C C . GLN A 1 164 ? -23.542 -9.561 2.031 1.00 84.25 164 GLN A C 1
ATOM 1298 O O . GLN A 1 164 ? -23.765 -8.392 2.364 1.00 84.25 164 GLN A O 1
ATOM 1303 N N . PRO A 1 165 ? -24.465 -10.531 2.188 1.00 86.81 165 PRO A N 1
ATOM 1304 C CA . PRO A 1 165 ? -25.756 -10.284 2.825 1.00 86.81 165 PRO A CA 1
ATOM 1305 C C . PRO A 1 165 ? -25.599 -9.621 4.201 1.00 86.81 165 PRO A C 1
ATOM 1307 O O . PRO A 1 165 ? -24.906 -10.145 5.069 1.00 86.81 165 PRO A O 1
ATOM 1310 N N . GLY A 1 166 ? -26.241 -8.466 4.391 1.00 85.00 166 GLY A N 1
ATOM 1311 C CA . GLY A 1 166 ? -26.201 -7.709 5.649 1.00 85.00 166 GLY A CA 1
ATOM 1312 C C . GLY A 1 166 ? -24.966 -6.822 5.856 1.00 85.00 166 GLY A C 1
ATOM 1313 O O . GLY A 1 166 ? -24.868 -6.189 6.899 1.00 85.00 166 GLY A O 1
ATOM 1314 N N . ALA A 1 167 ? -24.043 -6.742 4.889 1.00 89.75 167 ALA A N 1
ATOM 1315 C CA . ALA A 1 167 ? -22.862 -5.873 4.977 1.00 89.75 167 ALA A CA 1
ATOM 1316 C C . ALA A 1 167 ? -23.118 -4.422 4.520 1.00 89.75 167 ALA A C 1
ATOM 1318 O O . ALA A 1 167 ? -22.241 -3.573 4.667 1.00 89.75 167 ALA A O 1
ATOM 1319 N N . ALA A 1 168 ? -24.285 -4.150 3.932 1.00 92.31 168 ALA A N 1
ATOM 1320 C CA . ALA A 1 168 ? -24.649 -2.827 3.444 1.00 92.31 168 ALA A CA 1
ATOM 1321 C C . ALA A 1 168 ? -24.794 -1.821 4.593 1.00 92.31 168 ALA A C 1
ATOM 1323 O O . ALA A 1 168 ? -25.428 -2.113 5.608 1.00 92.31 168 ALA A O 1
ATOM 1324 N N . VAL A 1 169 ? -24.269 -0.615 4.393 1.00 93.31 169 VAL A N 1
ATOM 1325 C CA . VAL A 1 169 ? -24.455 0.525 5.299 1.00 93.31 169 VAL A CA 1
ATOM 1326 C C . VAL A 1 169 ? -25.050 1.703 4.526 1.00 93.31 169 VAL A C 1
ATOM 1328 O O . VAL A 1 169 ? -24.507 2.150 3.518 1.00 93.31 169 VAL A O 1
ATOM 1331 N N . ASP A 1 170 ? -26.194 2.210 4.981 1.00 94.31 170 ASP A N 1
ATOM 1332 C CA . ASP A 1 170 ? -26.965 3.267 4.305 1.00 94.31 170 ASP A CA 1
ATOM 1333 C C . ASP A 1 170 ? -26.266 4.639 4.320 1.00 94.31 170 ASP A C 1
ATOM 1335 O O . ASP A 1 170 ? -26.463 5.462 3.423 1.00 94.31 170 ASP A O 1
ATOM 1339 N N . TYR A 1 171 ? -25.392 4.855 5.301 1.00 95.38 171 TYR A N 1
ATOM 1340 C CA . TYR A 1 171 ? -24.579 6.057 5.462 1.00 95.38 171 TYR A CA 1
ATOM 1341 C C . TYR A 1 171 ? -23.263 6.050 4.665 1.00 95.38 171 TYR A C 1
ATOM 1343 O O . TYR A 1 171 ? -22.515 7.023 4.744 1.00 95.38 171 TYR A O 1
ATOM 1351 N N . ALA A 1 172 ? -22.959 5.004 3.887 1.00 96.00 172 ALA A N 1
ATOM 1352 C CA . ALA A 1 172 ? -21.787 5.012 3.005 1.00 96.00 172 ALA A CA 1
ATOM 1353 C C . ALA A 1 172 ? -21.951 5.981 1.814 1.00 96.00 172 ALA A C 1
ATOM 1355 O O . ALA A 1 172 ? -23.082 6.318 1.443 1.00 96.00 172 ALA A O 1
ATOM 1356 N N . PRO A 1 173 ? -20.850 6.414 1.174 1.00 95.62 173 PRO A N 1
ATOM 1357 C CA . PRO A 1 173 ? -20.888 7.136 -0.092 1.00 95.62 173 PRO A CA 1
ATOM 1358 C C . PRO A 1 173 ? -21.606 6.349 -1.194 1.00 95.62 173 PRO A C 1
ATOM 1360 O O . PRO A 1 173 ? -21.493 5.128 -1.291 1.00 95.62 173 PRO A O 1
ATOM 1363 N N . GLU A 1 174 ? -22.310 7.057 -2.075 1.00 93.31 174 GLU A N 1
ATOM 1364 C CA . GLU A 1 174 ? -22.892 6.456 -3.275 1.00 93.31 174 GLU A CA 1
ATOM 1365 C C . GLU A 1 174 ? -21.810 6.298 -4.350 1.00 93.31 174 GLU A C 1
ATOM 1367 O O . GLU A 1 174 ? -21.407 7.265 -5.002 1.00 93.31 174 GLU A O 1
ATOM 1372 N N . THR A 1 175 ? -21.310 5.077 -4.509 1.00 93.25 175 THR A N 1
ATOM 1373 C CA . THR A 1 175 ? -20.254 4.757 -5.466 1.00 93.25 175 THR A CA 1
ATOM 1374 C C . THR A 1 175 ? -20.327 3.295 -5.891 1.00 93.25 175 THR A C 1
ATOM 1376 O O . THR A 1 175 ? -20.796 2.448 -5.136 1.00 93.25 175 THR A O 1
ATOM 1379 N N . ASP A 1 176 ? -19.856 2.997 -7.097 1.00 90.12 176 ASP A N 1
ATOM 1380 C CA . ASP A 1 176 ? -19.714 1.639 -7.618 1.00 90.12 176 ASP A CA 1
ATOM 1381 C C . ASP A 1 176 ? -18.518 1.566 -8.580 1.00 90.12 176 ASP A C 1
ATOM 1383 O O . ASP A 1 176 ? -17.815 2.559 -8.776 1.00 90.12 176 ASP A O 1
ATOM 1387 N N . ALA A 1 177 ? -18.299 0.400 -9.196 1.00 88.00 177 ALA A N 1
ATOM 1388 C CA . ALA A 1 177 ? -17.208 0.139 -10.141 1.00 88.00 177 ALA A CA 1
ATOM 1389 C C . ALA A 1 177 ? -17.152 1.090 -11.361 1.00 88.00 177 ALA A C 1
ATOM 1391 O O . ALA A 1 177 ? -16.117 1.162 -12.022 1.00 88.00 177 ALA A O 1
ATOM 1392 N N . TYR A 1 178 ? -18.239 1.798 -11.670 1.00 90.69 178 TYR A N 1
ATOM 1393 C CA . TYR A 1 178 ? -18.385 2.700 -12.813 1.00 90.69 178 TYR A CA 1
ATOM 1394 C C . TYR A 1 178 ? -18.560 4.172 -12.402 1.00 90.69 178 TYR A C 1
ATOM 1396 O O . TYR A 1 178 ? -18.318 5.066 -13.215 1.00 90.69 178 TYR A O 1
ATOM 1404 N N . LYS A 1 179 ? -18.956 4.443 -11.153 1.00 92.31 179 LYS A N 1
ATOM 1405 C CA . LYS A 1 179 ? -19.167 5.782 -10.591 1.00 92.31 179 LYS A CA 1
ATOM 1406 C C . LYS A 1 179 ? -18.311 5.964 -9.340 1.00 92.31 179 LYS A C 1
ATOM 1408 O O . LYS A 1 179 ? -18.743 5.651 -8.229 1.00 92.31 179 LYS A O 1
ATOM 1413 N N . MET A 1 180 ? -17.104 6.503 -9.516 1.00 94.38 180 MET A N 1
ATOM 1414 C CA . MET A 1 180 ? -16.211 6.801 -8.391 1.00 94.38 180 MET A CA 1
ATOM 1415 C C . MET A 1 180 ? -16.730 7.955 -7.521 1.00 94.38 180 MET A C 1
ATOM 1417 O O . MET A 1 180 ? -17.392 8.870 -8.017 1.00 94.38 180 MET A O 1
ATOM 1421 N N . SER A 1 181 ? -16.346 7.955 -6.243 1.00 95.62 181 SER A N 1
ATOM 1422 C CA . SER A 1 181 ? -16.563 9.069 -5.313 1.00 95.62 181 SER A CA 1
ATOM 1423 C C . SER A 1 181 ? -15.279 9.421 -4.561 1.00 95.62 181 SER A C 1
ATOM 1425 O O . SER A 1 181 ? -14.579 8.536 -4.075 1.00 95.62 181 SER A O 1
ATOM 1427 N N . MET A 1 182 ? -15.004 10.721 -4.411 1.00 96.94 182 MET A N 1
ATOM 1428 C CA . MET A 1 182 ? -13.890 11.247 -3.602 1.00 96.94 182 MET A CA 1
ATOM 1429 C C . MET A 1 182 ? -14.112 11.106 -2.089 1.00 96.94 182 MET A C 1
ATOM 1431 O O . MET A 1 182 ? -13.205 11.409 -1.310 1.00 96.94 182 MET A O 1
ATOM 1435 N N . AS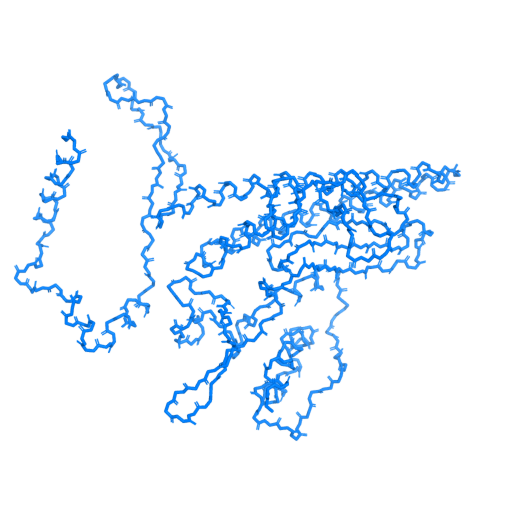P A 1 183 ? -15.303 10.665 -1.688 1.00 96.75 183 ASP A N 1
ATOM 1436 C CA . ASP A 1 183 ? -15.641 10.342 -0.302 1.00 96.75 183 ASP A CA 1
ATOM 1437 C C . ASP A 1 183 ? -15.457 8.846 -0.005 1.00 96.75 183 ASP A C 1
ATOM 1439 O O . ASP A 1 183 ? -15.599 8.424 1.135 1.00 96.75 183 ASP A O 1
ATOM 1443 N N . SER A 1 184 ? -15.125 8.029 -1.012 1.00 97.38 184 SER A N 1
ATOM 1444 C CA . SER A 1 184 ? -14.833 6.605 -0.842 1.00 97.38 184 SER A CA 1
ATOM 1445 C C . SER A 1 184 ? -13.340 6.369 -0.635 1.00 97.38 184 SER A C 1
ATOM 1447 O O . SER A 1 184 ? -12.518 6.702 -1.493 1.00 97.38 184 SER A O 1
ATOM 1449 N N . ALA A 1 185 ? -12.989 5.709 0.468 1.00 97.94 185 ALA A N 1
ATOM 1450 C CA . ALA A 1 185 ? -11.616 5.328 0.777 1.00 97.94 185 ALA A CA 1
ATOM 1451 C C . ALA A 1 185 ? -11.017 4.401 -0.292 1.00 97.94 185 ALA A C 1
ATOM 1453 O O . ALA A 1 185 ? -9.833 4.513 -0.602 1.00 97.94 185 ALA A O 1
ATOM 1454 N N . PHE A 1 186 ? -11.830 3.527 -0.899 1.00 96.69 186 PHE A N 1
ATOM 1455 C CA . PHE A 1 186 ? -11.390 2.645 -1.983 1.00 96.69 186 PHE A CA 1
ATOM 1456 C C . PHE A 1 186 ? -10.917 3.434 -3.207 1.00 96.69 186 PHE A C 1
ATOM 1458 O O . PHE A 1 186 ? -9.796 3.232 -3.679 1.00 96.69 186 PHE A O 1
ATOM 1465 N N . TRP A 1 187 ? -11.731 4.379 -3.681 1.00 97.38 187 TRP A N 1
ATOM 1466 C CA . TRP A 1 187 ? -11.385 5.193 -4.845 1.00 97.38 187 TRP A CA 1
ATOM 1467 C C . TRP A 1 187 ? -10.232 6.152 -4.567 1.00 97.38 187 TRP A C 1
ATOM 1469 O O . TRP A 1 187 ? -9.353 6.312 -5.412 1.00 97.38 187 TRP A O 1
ATOM 1479 N N . VAL A 1 188 ? -10.174 6.735 -3.369 1.00 98.25 188 VAL A N 1
ATOM 1480 C CA . VAL A 1 188 ? -9.047 7.580 -2.957 1.00 98.25 188 VAL A CA 1
ATOM 1481 C C . VAL A 1 188 ? -7.736 6.783 -2.889 1.00 98.25 188 VAL A C 1
ATOM 1483 O O . VAL A 1 188 ? -6.706 7.265 -3.360 1.00 98.25 188 VAL A O 1
ATOM 1486 N N . ALA A 1 189 ? -7.753 5.552 -2.369 1.00 98.12 189 ALA A N 1
ATOM 1487 C CA . ALA A 1 189 ? -6.579 4.678 -2.386 1.00 98.12 189 ALA A CA 1
ATOM 1488 C C . ALA A 1 189 ? -6.152 4.328 -3.824 1.00 98.12 189 ALA A C 1
ATOM 1490 O O . ALA A 1 189 ? -4.976 4.495 -4.162 1.00 98.12 189 ALA A O 1
ATOM 1491 N N . ASN A 1 190 ? -7.122 3.998 -4.688 1.00 97.12 190 ASN A N 1
ATOM 1492 C CA . ASN A 1 190 ? -6.905 3.711 -6.111 1.00 97.12 190 ASN A CA 1
ATOM 1493 C C . ASN A 1 190 ? -6.246 4.882 -6.846 1.00 97.12 190 ASN A C 1
ATOM 1495 O O . ASN A 1 190 ? -5.372 4.669 -7.687 1.00 97.12 190 ASN A O 1
ATOM 1499 N N . LEU A 1 191 ? -6.641 6.121 -6.540 1.00 96.94 191 LEU A N 1
ATOM 1500 C CA . LEU A 1 191 ? -6.054 7.321 -7.136 1.00 96.94 191 LEU A CA 1
ATOM 1501 C C . LEU A 1 191 ? -4.552 7.431 -6.838 1.00 96.94 191 LEU A C 1
ATOM 1503 O O . LEU A 1 191 ? -3.767 7.727 -7.742 1.00 96.94 191 LEU A O 1
ATOM 1507 N N . VAL A 1 192 ? -4.135 7.165 -5.596 1.00 97.88 192 VAL A N 1
ATOM 1508 C CA . VAL A 1 192 ? -2.710 7.154 -5.228 1.00 97.88 192 VAL A CA 1
ATOM 1509 C C . VAL A 1 192 ? -1.984 5.980 -5.876 1.00 97.88 192 VAL A C 1
ATOM 1511 O O . VAL A 1 192 ? -0.920 6.176 -6.463 1.00 97.88 192 VAL A O 1
ATOM 1514 N N . ALA A 1 193 ? -2.562 4.780 -5.822 1.00 97.12 193 ALA A N 1
ATOM 1515 C CA . ALA A 1 193 ? -1.942 3.583 -6.375 1.00 97.12 193 ALA A CA 1
ATOM 1516 C C . ALA A 1 193 ? -1.717 3.699 -7.893 1.00 97.12 193 ALA A C 1
ATOM 1518 O O . ALA A 1 193 ? -0.628 3.422 -8.393 1.00 97.12 193 ALA A O 1
ATOM 1519 N N . ASN A 1 194 ? -2.688 4.243 -8.632 1.00 95.50 194 ASN A N 1
ATOM 1520 C CA . ASN A 1 194 ? -2.556 4.454 -10.074 1.00 95.50 194 ASN A CA 1
ATOM 1521 C C . ASN A 1 194 ? -1.468 5.470 -10.451 1.00 95.50 194 ASN A C 1
ATOM 1523 O O . ASN A 1 194 ? -0.866 5.328 -11.513 1.00 95.50 194 ASN A O 1
ATOM 1527 N N . LEU A 1 195 ? -1.166 6.458 -9.599 1.00 95.06 195 LEU A N 1
ATOM 1528 C CA . LEU A 1 195 ? -0.022 7.353 -9.826 1.00 95.06 195 LEU A CA 1
ATOM 1529 C C . LEU A 1 195 ? 1.330 6.659 -9.623 1.00 95.06 195 LEU A C 1
ATOM 1531 O O . LEU A 1 195 ? 2.326 7.112 -10.182 1.00 95.06 195 LEU A O 1
ATOM 1535 N N . VAL A 1 196 ? 1.375 5.595 -8.820 1.00 95.81 196 VAL A N 1
ATOM 1536 C CA . VAL A 1 196 ? 2.583 4.794 -8.578 1.00 95.81 196 VAL A CA 1
ATOM 1537 C C . VAL A 1 196 ? 2.855 3.834 -9.735 1.00 95.81 196 VAL A C 1
ATOM 1539 O O . VAL A 1 196 ? 4.012 3.536 -10.034 1.00 95.81 196 VAL A O 1
ATOM 1542 N N . TYR A 1 197 ? 1.816 3.312 -10.384 1.00 93.75 197 TYR A N 1
ATOM 1543 C CA . TYR A 1 197 ? 1.977 2.282 -11.405 1.00 93.75 197 TYR A CA 1
ATOM 1544 C C . TYR A 1 197 ? 2.706 2.791 -12.660 1.00 93.75 197 TYR A C 1
ATOM 1546 O O . TYR A 1 197 ? 2.480 3.898 -13.144 1.00 93.75 197 TYR A O 1
ATOM 1554 N N . GLY A 1 198 ? 3.577 1.947 -13.225 1.00 89.50 198 GLY A N 1
ATOM 1555 C CA . GLY A 1 198 ? 4.284 2.235 -14.476 1.00 89.50 198 GLY A CA 1
ATOM 1556 C C . GLY A 1 198 ? 5.407 3.269 -14.343 1.00 89.50 198 GLY A C 1
ATOM 1557 O O . GLY A 1 198 ? 6.261 3.164 -13.463 1.00 89.50 198 GLY A O 1
ATOM 1558 N N . ASP A 1 199 ? 5.420 4.249 -15.248 1.00 88.56 199 ASP A N 1
ATOM 1559 C CA . ASP A 1 199 ? 6.570 5.130 -15.507 1.00 88.56 199 ASP A CA 1
ATOM 1560 C C . ASP A 1 199 ? 6.930 6.090 -14.368 1.00 88.56 199 ASP A C 1
ATOM 1562 O O . ASP A 1 199 ? 8.020 6.656 -14.359 1.00 88.56 199 ASP A O 1
ATOM 1566 N N . ARG A 1 200 ? 6.041 6.272 -13.391 1.00 90.88 200 ARG A N 1
ATOM 1567 C CA . ARG A 1 200 ? 6.274 7.165 -12.247 1.00 90.88 200 ARG A CA 1
ATOM 1568 C C . ARG A 1 200 ? 6.701 6.429 -10.982 1.00 90.88 200 ARG A C 1
ATOM 1570 O O . ARG A 1 200 ? 6.917 7.070 -9.955 1.00 90.88 200 ARG A O 1
ATOM 1577 N N . TYR A 1 201 ? 6.844 5.107 -11.042 1.00 94.44 201 TYR A N 1
ATOM 1578 C CA . TYR A 1 201 ? 7.100 4.272 -9.871 1.00 94.44 201 TYR A CA 1
ATOM 1579 C C . TYR A 1 201 ? 8.326 4.723 -9.069 1.00 94.44 201 TYR A C 1
ATOM 1581 O O . TYR A 1 201 ? 8.214 4.957 -7.867 1.00 94.44 201 TYR A O 1
ATOM 1589 N N . SER A 1 202 ? 9.477 4.902 -9.723 1.00 92.56 202 SER A N 1
ATOM 1590 C CA . SER A 1 202 ? 10.729 5.291 -9.060 1.00 92.56 202 SER A CA 1
ATOM 1591 C C . SER A 1 202 ? 10.677 6.664 -8.378 1.00 92.56 202 SER A C 1
ATOM 1593 O O . SER A 1 202 ? 11.392 6.880 -7.401 1.00 92.56 202 SER A O 1
ATOM 1595 N N . GLU A 1 203 ? 9.823 7.578 -8.847 1.00 91.94 203 GLU A N 1
ATOM 1596 C CA . GLU A 1 203 ? 9.646 8.909 -8.255 1.00 91.94 203 GLU A CA 1
ATOM 1597 C C . GLU A 1 203 ? 8.570 8.922 -7.161 1.00 91.94 203 GLU A C 1
ATOM 1599 O O . GLU A 1 203 ? 8.763 9.519 -6.101 1.00 91.94 203 GLU A O 1
ATOM 1604 N N . VAL A 1 204 ? 7.429 8.276 -7.410 1.00 95.81 204 VAL A N 1
ATOM 1605 C CA . VAL A 1 204 ? 6.232 8.381 -6.564 1.00 95.81 204 VAL A CA 1
ATOM 1606 C C . VAL A 1 204 ? 6.266 7.380 -5.414 1.00 95.81 204 VAL A C 1
ATOM 1608 O O . VAL A 1 204 ? 5.914 7.739 -4.290 1.00 95.81 204 VAL A O 1
ATOM 1611 N N . MET A 1 205 ? 6.719 6.144 -5.651 1.00 96.75 205 MET A N 1
ATOM 1612 C CA . MET A 1 205 ? 6.691 5.091 -4.631 1.00 96.75 205 MET A CA 1
ATOM 1613 C C . MET A 1 205 ? 7.467 5.460 -3.354 1.00 96.75 205 MET A C 1
ATOM 1615 O O . MET A 1 205 ? 6.930 5.242 -2.267 1.00 96.75 205 MET A O 1
ATOM 1619 N N . PRO A 1 206 ? 8.670 6.074 -3.415 1.00 96.12 206 PRO A N 1
ATOM 1620 C CA . PRO A 1 206 ? 9.374 6.498 -2.203 1.00 96.12 206 PRO A CA 1
ATOM 1621 C C . PRO A 1 206 ? 8.599 7.538 -1.381 1.00 96.12 206 PRO A C 1
ATOM 1623 O O . PRO A 1 206 ? 8.611 7.485 -0.151 1.00 96.12 206 PRO A O 1
ATOM 1626 N N . LEU A 1 207 ? 7.890 8.461 -2.043 1.00 97.31 207 LEU A N 1
ATOM 1627 C CA . LEU A 1 207 ? 7.052 9.458 -1.369 1.00 97.31 207 LEU A CA 1
ATOM 1628 C C . LEU A 1 207 ? 5.862 8.789 -0.675 1.00 97.31 207 LEU A C 1
ATOM 1630 O O . LEU A 1 207 ? 5.562 9.107 0.475 1.00 97.31 207 LEU A O 1
ATOM 1634 N N . VAL A 1 208 ? 5.217 7.840 -1.361 1.00 98.19 208 VAL A N 1
ATOM 1635 C CA . VAL A 1 208 ? 4.099 7.058 -0.819 1.00 98.19 208 VAL A CA 1
ATOM 1636 C C . VAL A 1 208 ? 4.540 6.251 0.395 1.00 98.19 208 VAL A C 1
ATOM 1638 O O . VAL A 1 208 ? 3.899 6.342 1.434 1.00 98.19 208 VAL A O 1
ATOM 1641 N N . GLN A 1 209 ? 5.659 5.532 0.307 1.00 97.44 209 GLN A N 1
ATOM 1642 C CA . GLN A 1 209 ? 6.202 4.742 1.415 1.00 97.44 209 GLN A CA 1
ATOM 1643 C C . GLN A 1 209 ? 6.546 5.611 2.628 1.00 97.44 209 GLN A C 1
ATOM 1645 O O . GLN A 1 209 ? 6.178 5.273 3.750 1.00 97.44 209 GLN A O 1
ATOM 1650 N N . SER A 1 210 ? 7.182 6.767 2.410 1.00 97.81 210 SER A N 1
ATOM 1651 C CA . SER A 1 210 ? 7.483 7.707 3.493 1.00 97.81 210 SER A CA 1
ATOM 1652 C C . SER A 1 210 ? 6.215 8.190 4.199 1.00 97.81 210 SER A C 1
ATOM 1654 O O . SER A 1 210 ? 6.164 8.183 5.427 1.00 97.81 210 SER A O 1
ATOM 1656 N N . LYS A 1 211 ? 5.191 8.608 3.441 1.00 98.31 211 LYS A N 1
ATOM 1657 C CA . LYS A 1 211 ? 3.944 9.130 4.019 1.00 98.31 211 LYS A CA 1
ATOM 1658 C C . LYS A 1 211 ? 3.120 8.030 4.683 1.00 98.31 211 LYS A C 1
ATOM 1660 O O . LYS A 1 211 ? 2.513 8.253 5.725 1.00 98.31 211 LYS A O 1
ATOM 1665 N N . LEU A 1 212 ? 3.139 6.832 4.108 1.00 97.62 212 LEU A N 1
ATOM 1666 C CA . LEU A 1 212 ? 2.495 5.654 4.666 1.00 97.62 212 LEU A CA 1
ATOM 1667 C C . LEU A 1 212 ? 3.100 5.280 6.025 1.00 97.62 212 LEU A C 1
ATOM 1669 O O . LEU A 1 212 ? 2.342 5.039 6.960 1.00 97.62 212 LEU A O 1
ATOM 1673 N N . HIS A 1 213 ? 4.431 5.267 6.162 1.00 97.00 213 HIS A N 1
ATOM 1674 C CA . HIS A 1 213 ? 5.082 4.968 7.443 1.00 97.00 213 HIS A CA 1
ATOM 1675 C C . HIS A 1 213 ? 4.773 6.031 8.499 1.00 97.00 213 HIS A C 1
ATOM 1677 O O . HIS A 1 213 ? 4.448 5.678 9.628 1.00 97.00 213 HIS A O 1
ATOM 1683 N N . GLU A 1 214 ? 4.774 7.311 8.112 1.00 97.94 214 GLU A N 1
ATOM 1684 C CA . GLU A 1 214 ? 4.395 8.420 8.995 1.00 97.94 214 GLU A CA 1
ATOM 1685 C C . GLU A 1 214 ? 3.003 8.205 9.618 1.00 97.94 214 GLU A C 1
ATOM 1687 O O . GLU A 1 214 ? 2.858 8.253 10.839 1.00 97.94 214 GLU A O 1
ATOM 1692 N N . TYR A 1 215 ? 1.985 7.917 8.799 1.00 98.25 215 TYR A N 1
ATOM 1693 C CA . TYR A 1 215 ? 0.633 7.656 9.305 1.00 98.25 215 TYR A CA 1
ATOM 1694 C C . TYR A 1 215 ? 0.541 6.364 10.108 1.00 98.25 215 TYR A C 1
ATOM 1696 O O . TYR A 1 215 ? -0.173 6.308 11.106 1.00 98.25 215 TYR A O 1
ATOM 1704 N N . GLN A 1 216 ? 1.256 5.320 9.694 1.00 97.69 216 GLN A N 1
ATOM 1705 C CA . GLN A 1 216 ? 1.224 4.041 10.387 1.00 97.69 216 GLN A CA 1
ATOM 1706 C C . GLN A 1 216 ? 1.779 4.161 11.816 1.00 97.69 216 GLN A C 1
ATOM 1708 O O . GLN A 1 216 ? 1.162 3.652 12.750 1.00 97.69 216 GLN A O 1
ATOM 1713 N N . ASP A 1 217 ? 2.885 4.886 12.003 1.00 98.00 217 ASP A N 1
ATOM 1714 C CA . ASP A 1 217 ? 3.465 5.142 13.325 1.00 98.00 217 ASP A CA 1
ATOM 1715 C C . ASP A 1 217 ? 2.516 5.973 14.203 1.00 98.00 217 ASP A C 1
ATOM 1717 O O . ASP A 1 217 ? 2.303 5.653 15.376 1.00 98.00 217 ASP A O 1
ATOM 1721 N N . GLN A 1 218 ? 1.871 6.993 13.622 1.00 98.06 218 GLN A N 1
ATOM 1722 C CA . GLN A 1 218 ? 0.844 7.781 14.312 1.00 98.06 218 GLN A CA 1
ATOM 1723 C C . GLN A 1 218 ? -0.339 6.910 14.756 1.00 98.06 218 GLN A C 1
ATOM 1725 O O . GLN A 1 218 ? -0.813 7.044 15.883 1.00 98.06 218 GLN A O 1
ATOM 1730 N N . MET A 1 219 ? -0.804 5.995 13.902 1.00 97.81 219 MET A N 1
ATOM 1731 C CA . MET A 1 219 ? -1.924 5.105 14.210 1.00 97.81 219 MET A CA 1
ATOM 1732 C C . MET A 1 219 ? -1.570 4.054 15.263 1.00 97.81 219 MET A C 1
ATOM 1734 O O . MET A 1 219 ? -2.417 3.751 16.103 1.00 97.81 219 MET A O 1
ATOM 1738 N N . PHE A 1 220 ? -0.340 3.527 15.271 1.00 98.31 220 PHE A N 1
ATOM 1739 C CA . PHE A 1 220 ? 0.124 2.651 16.352 1.00 98.31 220 PHE A CA 1
ATOM 1740 C C . PHE A 1 220 ? 0.103 3.372 17.700 1.00 98.31 220 PHE A C 1
ATOM 1742 O O . PHE A 1 220 ? -0.496 2.864 18.649 1.00 98.31 220 PHE A O 1
ATOM 1749 N N . ALA A 1 221 ? 0.665 4.581 17.767 1.00 98.50 221 ALA A N 1
ATOM 1750 C CA . ALA A 1 221 ? 0.658 5.381 18.990 1.00 98.50 221 ALA A CA 1
ATOM 1751 C C . ALA A 1 221 ? -0.769 5.764 19.430 1.00 98.50 221 ALA A C 1
ATOM 1753 O O . ALA A 1 221 ? -1.098 5.738 20.618 1.00 98.50 221 ALA A O 1
ATOM 1754 N N . ALA A 1 222 ? -1.645 6.100 18.479 1.00 98.44 222 ALA A N 1
ATOM 1755 C CA . ALA A 1 222 ? -3.029 6.456 18.772 1.00 98.44 222 ALA A CA 1
ATOM 1756 C C . ALA A 1 222 ? -3.854 5.255 19.268 1.00 98.44 222 ALA A C 1
ATOM 1758 O O . ALA A 1 222 ? -4.657 5.412 20.190 1.00 98.44 222 ALA A O 1
ATOM 1759 N N . ALA A 1 223 ? -3.632 4.060 18.711 1.00 98.25 223 ALA A N 1
ATOM 1760 C CA . ALA A 1 223 ? -4.266 2.830 19.178 1.00 98.25 223 ALA A CA 1
ATOM 1761 C C . ALA A 1 223 ? -3.811 2.471 20.602 1.00 98.25 223 ALA A C 1
ATOM 1763 O O . ALA A 1 223 ? -4.649 2.180 21.449 1.00 98.25 223 ALA A O 1
ATOM 1764 N N . GLU A 1 224 ? -2.515 2.581 20.906 1.00 98.12 224 GLU A N 1
ATOM 1765 C CA . GLU A 1 224 ? -1.997 2.342 22.261 1.00 98.12 224 GLU A CA 1
ATOM 1766 C C . GLU A 1 224 ? -2.608 3.311 23.286 1.00 98.12 224 GLU A C 1
ATOM 1768 O O . GLU A 1 224 ? -3.072 2.901 24.351 1.00 98.12 224 GLU A O 1
ATOM 1773 N N . LYS A 1 225 ? -2.702 4.602 22.946 1.00 98.56 225 LYS A N 1
ATOM 1774 C CA . LYS A 1 225 ? -3.369 5.591 23.802 1.00 98.56 225 LYS A CA 1
ATOM 1775 C C . LYS A 1 225 ? -4.854 5.267 24.007 1.00 98.56 225 LYS A C 1
ATOM 1777 O O . LYS A 1 225 ? -5.366 5.399 25.119 1.00 98.56 225 LYS A O 1
ATOM 1782 N N . THR A 1 226 ? -5.537 4.851 22.943 1.00 98.75 226 THR A N 1
ATOM 1783 C CA . THR A 1 226 ? -6.959 4.482 22.986 1.00 98.75 226 THR A CA 1
ATOM 1784 C C . THR A 1 226 ? -7.182 3.237 23.842 1.00 98.75 226 THR A C 1
ATOM 1786 O O . THR A 1 226 ? -8.137 3.207 24.616 1.00 98.75 226 THR A O 1
ATOM 1789 N N . ASP A 1 227 ? -6.276 2.255 23.785 1.00 98.56 227 ASP A N 1
ATOM 1790 C CA . ASP A 1 227 ? -6.314 1.070 24.646 1.00 98.56 227 ASP A CA 1
ATOM 1791 C C . ASP A 1 227 ? -6.289 1.462 26.129 1.00 98.56 227 ASP A C 1
ATOM 1793 O O . ASP A 1 227 ? -7.139 1.007 26.891 1.00 98.56 227 ASP A O 1
ATOM 1797 N N . VAL A 1 228 ? -5.362 2.339 26.537 1.00 98.62 228 VAL A N 1
ATOM 1798 C CA . VAL A 1 228 ? -5.247 2.801 27.934 1.00 98.62 228 VAL A CA 1
ATOM 1799 C C . VAL A 1 228 ? -6.531 3.489 28.400 1.00 98.62 228 VAL A C 1
ATOM 1801 O O . VAL A 1 228 ? -7.031 3.207 29.489 1.00 98.62 228 VAL A O 1
ATOM 1804 N N . MET A 1 229 ? -7.093 4.370 27.570 1.00 98.69 229 MET A N 1
ATOM 1805 C CA . MET A 1 229 ? -8.326 5.091 27.895 1.00 98.69 229 MET A CA 1
ATOM 1806 C C . MET A 1 229 ? -9.531 4.149 28.009 1.00 98.69 229 MET A C 1
ATOM 1808 O O . MET A 1 229 ? -10.312 4.257 28.953 1.00 98.69 229 MET A O 1
ATOM 1812 N N . ALA A 1 230 ? -9.678 3.211 27.071 1.00 98.62 230 ALA A N 1
ATOM 1813 C CA . ALA A 1 230 ? -10.776 2.253 27.078 1.00 98.62 230 ALA A CA 1
ATOM 1814 C C . ALA A 1 230 ? -10.674 1.264 28.249 1.00 98.62 230 ALA A C 1
ATOM 1816 O O . ALA A 1 230 ? -11.692 0.928 28.850 1.00 98.62 230 ALA A O 1
ATOM 1817 N N . LEU A 1 231 ? -9.461 0.824 28.602 1.00 98.50 231 LEU A N 1
ATOM 1818 C CA . LEU A 1 231 ? -9.230 -0.021 29.775 1.00 98.50 231 LEU A CA 1
ATOM 1819 C C . LEU A 1 231 ? -9.663 0.681 31.063 1.00 98.50 231 LEU A C 1
ATOM 1821 O O . LEU A 1 231 ? -10.412 0.090 31.836 1.00 98.50 231 LEU A O 1
ATOM 1825 N N . ALA A 1 232 ? -9.282 1.947 31.250 1.00 98.62 232 ALA A N 1
ATOM 1826 C CA . ALA A 1 232 ? -9.673 2.719 32.428 1.00 98.62 232 ALA A CA 1
ATOM 1827 C C . ALA A 1 232 ? -11.202 2.855 32.563 1.00 98.62 232 ALA A C 1
ATOM 1829 O O . ALA A 1 232 ? -11.742 2.720 33.659 1.00 98.62 232 ALA A O 1
ATOM 1830 N N . LEU A 1 233 ? -11.915 3.066 31.448 1.00 98.69 233 LEU A N 1
ATOM 1831 C CA . LEU A 1 233 ? -13.383 3.100 31.433 1.00 98.69 233 LEU A CA 1
ATOM 1832 C C . LEU A 1 233 ? -13.987 1.742 31.818 1.00 98.69 233 LEU A C 1
ATOM 1834 O O . LEU A 1 233 ? -14.910 1.683 32.628 1.00 98.69 233 LEU A O 1
ATOM 1838 N N . ILE A 1 234 ? -13.446 0.640 31.288 1.00 98.19 234 ILE A N 1
ATOM 1839 C CA . ILE A 1 234 ? -13.907 -0.716 31.623 1.00 98.19 234 ILE A CA 1
ATOM 1840 C C . ILE A 1 234 ? -13.679 -1.019 33.110 1.00 98.19 234 ILE A C 1
ATOM 1842 O O . ILE A 1 234 ? -14.577 -1.545 33.766 1.00 98.19 234 ILE A O 1
ATOM 1846 N N . GLU A 1 235 ? -12.517 -0.660 33.657 1.00 97.81 235 GLU A N 1
ATOM 1847 C CA . GLU A 1 235 ? -12.184 -0.837 35.077 1.00 97.81 235 GLU A CA 1
ATOM 1848 C C . GLU A 1 235 ? -13.080 0.001 36.000 1.00 97.81 235 GLU A C 1
ATOM 1850 O O . GLU A 1 235 ? -13.429 -0.444 37.093 1.00 97.81 235 GLU A O 1
ATOM 1855 N N . ALA A 1 236 ? -13.522 1.174 35.539 1.00 98.38 236 ALA A N 1
ATOM 1856 C CA . ALA A 1 236 ? -14.493 2.019 36.230 1.00 98.38 236 ALA A CA 1
ATOM 1857 C C . ALA A 1 236 ? -15.956 1.541 36.087 1.00 98.38 236 ALA A C 1
ATOM 1859 O O . ALA A 1 236 ? -16.866 2.183 36.611 1.00 98.38 236 ALA A O 1
ATOM 1860 N N . GLY A 1 237 ? -16.210 0.432 35.382 1.00 98.00 237 GLY A N 1
ATOM 1861 C CA . GLY A 1 237 ? -17.558 -0.091 35.132 1.00 98.00 237 GLY A CA 1
ATOM 1862 C C . GLY A 1 237 ? -18.325 0.627 34.014 1.00 98.00 237 GLY A C 1
ATOM 1863 O O . GLY A 1 237 ? -19.511 0.367 33.820 1.00 98.00 237 GLY A O 1
ATOM 1864 N N . GLN A 1 238 ? -17.665 1.498 33.249 1.00 98.31 238 GLN A N 1
ATOM 1865 C CA . GLN A 1 238 ? -18.235 2.282 32.149 1.00 98.31 238 GLN A CA 1
ATOM 1866 C C . GLN A 1 238 ? -18.048 1.565 30.802 1.00 98.31 238 GLN A C 1
ATOM 1868 O O . GLN A 1 238 ? -17.378 2.050 29.888 1.00 98.31 238 GLN A O 1
ATOM 1873 N N . TYR A 1 239 ? -18.616 0.363 30.684 1.00 98.25 239 TYR A N 1
ATOM 1874 C CA . TYR A 1 239 ? -18.413 -0.497 29.513 1.00 98.25 239 TYR A CA 1
ATOM 1875 C C . TYR A 1 239 ? -18.917 0.134 28.205 1.00 98.25 239 TYR A C 1
ATOM 1877 O O . TYR A 1 239 ? -18.211 0.105 27.195 1.00 98.25 239 TYR A O 1
ATOM 1885 N N . ASP A 1 240 ? -20.107 0.738 28.225 1.00 98.38 240 ASP A N 1
ATOM 1886 C CA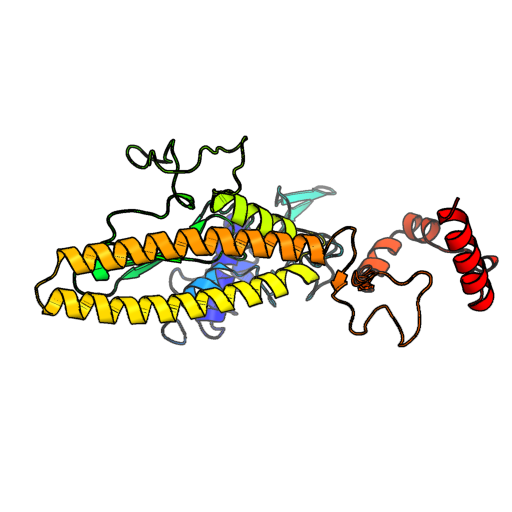 . ASP A 1 240 ? -20.704 1.355 27.034 1.00 98.38 240 ASP A CA 1
ATOM 1887 C C . ASP A 1 240 ? -19.899 2.574 26.562 1.00 98.38 240 ASP A C 1
ATOM 1889 O O . ASP A 1 240 ? -19.695 2.748 25.359 1.00 98.38 240 ASP A O 1
ATOM 1893 N N . ASP A 1 241 ? -19.345 3.357 27.494 1.00 98.56 241 ASP A N 1
ATOM 1894 C CA . ASP A 1 241 ? -18.463 4.486 27.176 1.00 98.56 241 ASP A CA 1
ATOM 1895 C C . ASP A 1 241 ? -17.162 4.003 26.515 1.00 98.56 241 ASP A C 1
ATOM 1897 O O . ASP A 1 241 ? -16.679 4.618 25.563 1.00 98.56 241 ASP A O 1
ATOM 1901 N N . ALA A 1 242 ? -16.608 2.868 26.960 1.00 98.69 242 ALA A N 1
ATOM 1902 C CA . ALA A 1 242 ? -15.429 2.269 26.335 1.00 98.69 242 ALA A CA 1
ATOM 1903 C C . ALA A 1 242 ? -15.715 1.795 24.899 1.00 98.69 242 ALA A C 1
ATOM 1905 O O . ALA A 1 242 ? -14.902 2.017 24.000 1.00 98.69 242 ALA A O 1
ATOM 1906 N N . VAL A 1 243 ? -16.879 1.177 24.663 1.00 98.81 243 VAL A N 1
ATOM 1907 C CA . VAL A 1 243 ? -17.322 0.761 23.321 1.00 98.81 243 VAL A CA 1
ATOM 1908 C C . VAL A 1 243 ? -17.556 1.974 22.416 1.00 98.81 243 VAL A C 1
ATOM 1910 O O . VAL A 1 243 ? -17.165 1.960 21.243 1.00 98.81 243 VAL A O 1
ATOM 1913 N N . ALA A 1 244 ? -18.153 3.042 22.947 1.00 98.81 244 ALA A N 1
ATOM 1914 C CA . ALA A 1 244 ? -18.346 4.290 22.222 1.00 98.81 244 ALA A CA 1
ATOM 1915 C C . ALA A 1 244 ? -17.002 4.929 21.837 1.00 98.81 244 ALA A C 1
ATOM 1917 O O . ALA A 1 244 ? -16.821 5.294 20.675 1.00 98.81 244 ALA A O 1
ATOM 1918 N N . LEU A 1 245 ? -16.040 4.976 22.766 1.00 98.81 245 LEU A N 1
ATOM 1919 C CA . LEU A 1 245 ? -14.695 5.510 22.537 1.00 98.81 245 LEU A CA 1
ATOM 1920 C C . LEU A 1 245 ? -13.984 4.791 21.383 1.00 98.81 245 LEU A C 1
ATOM 1922 O O . LEU A 1 245 ? -13.527 5.439 20.444 1.00 98.81 245 LEU A O 1
ATOM 1926 N N . ILE A 1 246 ? -13.899 3.457 21.426 1.00 98.75 246 ILE A N 1
ATOM 1927 C CA . ILE A 1 246 ? -13.187 2.693 20.388 1.00 98.75 246 ILE A CA 1
ATOM 1928 C C . ILE A 1 246 ? -13.900 2.728 19.036 1.00 98.75 246 ILE A C 1
ATOM 1930 O O . ILE A 1 246 ? -13.245 2.691 17.993 1.00 98.75 246 ILE A O 1
ATOM 1934 N N . THR A 1 247 ? -15.235 2.815 19.045 1.00 98.81 247 THR A N 1
ATOM 1935 C CA . THR A 1 247 ? -16.027 2.981 17.822 1.00 98.81 247 THR A CA 1
ATOM 1936 C C . THR A 1 247 ? -15.711 4.327 17.180 1.00 98.81 247 THR A C 1
ATOM 1938 O O . THR A 1 247 ? -15.400 4.388 15.992 1.00 98.81 247 THR A O 1
ATOM 1941 N N . GLU A 1 248 ? -15.746 5.401 17.968 1.00 98.75 248 GLU A N 1
ATOM 1942 C CA . GLU A 1 248 ? -15.493 6.752 17.473 1.00 98.75 248 GLU A CA 1
ATOM 1943 C C . GLU A 1 248 ? -14.044 6.928 17.018 1.00 98.75 248 GLU A C 1
ATOM 1945 O O . GLU A 1 248 ? -13.791 7.540 15.983 1.00 98.75 248 GLU A O 1
ATOM 1950 N N . PHE A 1 249 ? -13.087 6.321 17.723 1.00 98.75 249 PHE A N 1
ATOM 1951 C CA . PHE A 1 249 ? -11.696 6.276 17.286 1.00 98.75 249 PHE A CA 1
ATOM 1952 C C . PHE A 1 249 ? -11.552 5.665 15.883 1.00 98.75 249 PHE A C 1
ATOM 1954 O O . PHE A 1 249 ? -10.905 6.264 15.022 1.00 98.75 249 PHE A O 1
ATOM 1961 N N . GLY A 1 250 ? -12.181 4.513 15.624 1.00 98.50 250 GLY A N 1
ATOM 1962 C CA . GLY A 1 250 ? -12.130 3.866 14.311 1.00 98.50 250 GLY A CA 1
ATOM 1963 C C . GLY A 1 250 ? -12.744 4.737 13.212 1.00 98.50 250 GLY A C 1
ATOM 1964 O O . GLY A 1 250 ? -12.106 4.972 12.186 1.00 98.50 250 GLY A O 1
ATOM 1965 N N . VAL A 1 251 ? -13.950 5.267 13.456 1.00 98.62 251 VAL A N 1
ATOM 1966 C CA . VAL A 1 251 ? -14.683 6.144 12.523 1.00 98.62 251 VAL A CA 1
ATOM 1967 C C . VAL A 1 251 ? -13.871 7.395 12.190 1.00 98.62 251 VAL A C 1
ATOM 1969 O O . VAL A 1 251 ? -13.591 7.655 11.021 1.00 98.62 251 VAL A O 1
ATOM 1972 N N . THR A 1 252 ? -13.449 8.149 13.205 1.00 98.62 252 THR A N 1
ATOM 1973 C CA . THR A 1 252 ? -12.706 9.405 13.015 1.00 98.62 252 THR A CA 1
ATOM 1974 C C . THR A 1 252 ? -11.373 9.182 12.311 1.00 98.62 252 THR A C 1
ATOM 1976 O O . THR A 1 252 ? -11.033 9.945 11.405 1.00 98.62 252 THR A O 1
ATOM 1979 N N . THR A 1 253 ? -10.654 8.111 12.661 1.00 98.62 253 THR A N 1
ATOM 1980 C CA . THR A 1 253 ? -9.386 7.745 12.018 1.00 98.62 253 THR A CA 1
ATOM 1981 C C . THR A 1 253 ? -9.584 7.420 10.541 1.00 98.62 253 THR A C 1
ATOM 1983 O O . THR A 1 253 ? -8.838 7.925 9.704 1.00 98.62 253 THR A O 1
ATOM 1986 N N . GLY A 1 254 ? -10.603 6.633 10.186 1.00 98.38 254 GLY A N 1
ATOM 1987 C CA . GLY A 1 254 ? -10.883 6.300 8.787 1.00 98.38 254 GLY A CA 1
ATOM 1988 C C . GLY A 1 254 ? -11.312 7.500 7.944 1.00 98.38 254 GLY A C 1
ATOM 1989 O O . GLY A 1 254 ? -10.790 7.709 6.843 1.00 98.38 254 GLY A O 1
ATOM 1990 N N . GLU A 1 255 ? -12.197 8.338 8.478 1.00 98.62 255 GLU A N 1
ATOM 1991 C CA . GLU A 1 255 ? -12.640 9.565 7.813 1.00 98.62 255 GLU A CA 1
ATOM 1992 C C . GLU A 1 255 ? -11.482 10.548 7.604 1.00 98.62 255 GLU A C 1
ATOM 1994 O O . GLU A 1 255 ? -11.321 11.110 6.517 1.00 98.62 255 GLU A O 1
ATOM 1999 N N . GLN A 1 256 ? -10.633 10.730 8.621 1.00 98.56 256 GLN A N 1
ATOM 2000 C CA . GLN A 1 256 ? -9.455 11.585 8.506 1.00 98.56 256 GLN A CA 1
ATOM 2001 C C . GLN A 1 256 ? -8.459 11.025 7.494 1.00 98.56 256 GLN A C 1
ATOM 2003 O O . GLN A 1 256 ? -8.025 11.760 6.613 1.00 98.56 256 GLN A O 1
ATOM 2008 N N . MET A 1 257 ? -8.159 9.725 7.557 1.00 98.50 257 MET A N 1
ATOM 2009 C CA . MET A 1 257 ? -7.238 9.086 6.619 1.00 98.50 257 MET A CA 1
ATOM 2010 C C . MET A 1 257 ? -7.726 9.220 5.173 1.00 98.50 257 MET A C 1
ATOM 2012 O O . MET A 1 257 ? -6.927 9.446 4.274 1.00 98.50 257 MET A O 1
ATOM 2016 N N . THR A 1 258 ? -9.035 9.140 4.931 1.00 98.62 258 THR A N 1
ATOM 2017 C CA . THR A 1 258 ? -9.593 9.324 3.580 1.00 98.62 258 THR A CA 1
ATOM 2018 C C . THR A 1 258 ? -9.337 10.737 3.056 1.00 98.62 258 THR A C 1
ATOM 2020 O O . THR A 1 258 ? -8.894 10.904 1.920 1.00 98.62 258 THR A O 1
ATOM 2023 N N . ARG A 1 259 ? -9.568 11.764 3.884 1.00 98.62 259 ARG A N 1
ATOM 2024 C CA . ARG A 1 259 ? -9.287 13.161 3.516 1.00 98.62 259 ARG A CA 1
ATOM 2025 C C . ARG A 1 259 ? -7.798 13.389 3.281 1.00 98.62 259 ARG A C 1
ATOM 2027 O O . ARG A 1 259 ? -7.418 13.921 2.244 1.00 98.62 259 ARG A O 1
ATOM 2034 N N . ASP A 1 260 ? -6.973 12.916 4.202 1.00 98.56 260 ASP A N 1
ATOM 2035 C CA . ASP A 1 260 ? -5.525 13.069 4.155 1.00 98.56 260 ASP A CA 1
ATOM 2036 C C . ASP A 1 260 ? -4.910 12.374 2.938 1.00 98.56 260 ASP A C 1
ATOM 2038 O O . ASP A 1 260 ? -4.037 12.927 2.269 1.00 98.56 260 ASP A O 1
ATOM 2042 N N . TRP A 1 261 ? -5.380 11.168 2.610 1.00 98.38 261 TRP A N 1
ATOM 2043 C CA . TRP A 1 261 ? -4.885 10.420 1.457 1.00 98.38 261 TRP A CA 1
ATOM 2044 C C . TRP A 1 261 ? -5.319 11.049 0.133 1.00 98.38 261 TRP A C 1
ATOM 2046 O O . TRP A 1 261 ? -4.559 11.049 -0.836 1.00 98.38 261 TRP A O 1
ATOM 2056 N N . ARG A 1 262 ? -6.507 11.663 0.101 1.00 98.50 262 ARG A N 1
ATOM 2057 C CA . ARG A 1 262 ? -6.972 12.467 -1.033 1.00 98.50 262 ARG A CA 1
ATOM 2058 C C . ARG A 1 262 ? -6.112 13.717 -1.221 1.00 98.50 262 ARG A C 1
ATOM 2060 O O . ARG A 1 262 ? -5.696 14.003 -2.342 1.00 98.50 262 ARG A O 1
ATOM 2067 N N . ASP A 1 263 ? -5.799 14.433 -0.148 1.00 98.56 263 ASP A N 1
ATOM 2068 C CA . ASP A 1 263 ? -4.931 15.612 -0.210 1.00 98.56 263 ASP A CA 1
ATOM 2069 C C . ASP A 1 263 ? -3.501 15.219 -0.614 1.00 98.56 263 ASP A C 1
ATOM 2071 O O . ASP A 1 263 ? -2.849 15.900 -1.413 1.00 98.56 263 ASP A O 1
ATOM 2075 N N . PHE A 1 264 ? -3.033 14.061 -0.146 1.00 98.56 264 PHE A N 1
ATOM 2076 C CA . PHE A 1 264 ? -1.760 13.494 -0.565 1.00 98.56 264 PHE A CA 1
ATOM 2077 C C . PHE A 1 264 ? -1.752 13.117 -2.051 1.00 98.56 264 PHE A C 1
ATOM 2079 O O . PHE A 1 264 ? -0.781 13.416 -2.747 1.00 98.56 264 PHE A O 1
ATOM 2086 N N . TRP A 1 265 ? -2.840 12.553 -2.583 1.00 97.94 265 TRP A N 1
ATOM 2087 C CA . TRP A 1 265 ? -2.986 12.351 -4.025 1.00 97.94 265 TRP A CA 1
ATOM 2088 C C . TRP A 1 265 ? -2.889 13.670 -4.801 1.00 97.94 265 TRP A C 1
ATOM 2090 O O . TRP A 1 265 ? -2.141 13.745 -5.779 1.00 97.94 265 TRP A O 1
ATOM 2100 N N . MET A 1 266 ? -3.580 14.728 -4.357 1.00 97.88 266 MET A N 1
ATOM 2101 C CA . MET A 1 266 ? -3.495 16.050 -4.996 1.00 97.88 266 MET A CA 1
ATOM 2102 C C . MET A 1 266 ? -2.053 16.573 -4.995 1.00 97.88 266 MET A C 1
ATOM 2104 O O . MET A 1 266 ? -1.572 17.094 -6.008 1.00 97.88 266 MET A O 1
ATOM 2108 N N . PHE A 1 267 ? -1.334 16.383 -3.886 1.00 97.12 267 PHE A N 1
ATOM 2109 C CA . PHE A 1 267 ? 0.087 16.697 -3.792 1.00 97.12 267 PHE A CA 1
ATOM 2110 C C . PHE A 1 267 ? 0.907 15.901 -4.818 1.00 97.12 267 PHE A C 1
ATOM 2112 O O . PHE A 1 267 ? 1.599 16.517 -5.630 1.00 97.12 267 PHE A O 1
ATOM 2119 N N . LEU A 1 268 ? 0.797 14.569 -4.843 1.00 96.81 268 LEU A N 1
ATOM 2120 C CA . LEU A 1 268 ? 1.534 13.699 -5.768 1.00 96.81 268 LEU A CA 1
ATOM 2121 C C . LEU A 1 268 ? 1.255 14.040 -7.235 1.00 96.81 268 LEU A C 1
ATOM 2123 O O . LEU A 1 268 ? 2.186 14.140 -8.038 1.00 96.81 268 LEU A O 1
ATOM 2127 N N . PHE A 1 269 ? -0.010 14.273 -7.583 1.00 95.56 269 PHE A N 1
ATOM 2128 C CA . PHE A 1 269 ? -0.403 14.686 -8.925 1.00 95.56 269 PHE A CA 1
ATOM 2129 C C . PHE A 1 269 ? 0.245 16.021 -9.295 1.00 95.56 269 PHE A C 1
ATOM 2131 O O . PHE A 1 269 ? 0.902 16.136 -10.328 1.00 95.56 269 PHE A O 1
ATOM 2138 N N . SER A 1 270 ? 0.133 17.028 -8.423 1.00 93.81 270 SER A N 1
ATOM 2139 C CA . SER A 1 270 ? 0.711 18.349 -8.675 1.00 93.81 270 SER A CA 1
ATOM 2140 C C . SER A 1 270 ? 2.240 18.314 -8.797 1.00 93.81 270 SER A C 1
ATOM 2142 O O . SER A 1 270 ? 2.797 19.077 -9.590 1.00 93.81 270 SER A O 1
ATOM 2144 N N . ARG A 1 271 ? 2.890 17.411 -8.049 1.00 92.94 271 ARG A N 1
ATOM 2145 C CA . ARG A 1 271 ? 4.336 17.175 -8.004 1.00 92.94 271 ARG A CA 1
ATOM 2146 C C . ARG A 1 271 ? 4.865 16.507 -9.271 1.00 92.94 271 ARG A C 1
ATOM 2148 O O . ARG A 1 271 ? 5.989 16.822 -9.644 1.00 92.94 271 ARG A O 1
ATOM 2155 N N . THR A 1 272 ? 4.089 15.617 -9.892 1.00 92.25 272 THR A N 1
ATOM 2156 C CA . THR A 1 272 ? 4.543 14.719 -10.979 1.00 92.25 272 THR A CA 1
ATOM 2157 C C . THR A 1 272 ? 3.832 14.934 -12.320 1.00 92.25 272 THR A C 1
ATOM 2159 O O . THR A 1 272 ? 3.898 14.096 -13.224 1.00 92.25 272 THR A O 1
ATOM 2162 N N . ARG A 1 273 ? 3.095 16.041 -12.464 1.00 90.12 273 ARG A N 1
ATOM 2163 C CA . ARG A 1 273 ? 2.337 16.346 -13.685 1.00 90.12 273 ARG A CA 1
ATOM 2164 C C . ARG A 1 273 ? 3.241 16.579 -14.896 1.00 90.12 273 ARG A C 1
ATOM 2166 O O . ARG A 1 273 ? 4.375 17.034 -14.769 1.00 90.12 273 ARG A O 1
ATOM 2173 N N . ASP A 1 274 ? 2.694 16.298 -16.075 1.00 87.31 274 ASP A N 1
ATOM 2174 C CA . ASP A 1 274 ? 3.284 16.629 -17.380 1.00 87.31 274 ASP A CA 1
ATOM 2175 C C . ASP A 1 274 ? 4.687 16.031 -17.631 1.00 87.31 274 ASP A C 1
ATOM 2177 O O . ASP A 1 274 ? 5.441 16.527 -18.462 1.00 87.31 274 ASP A O 1
ATOM 2181 N N . GLY A 1 275 ? 5.060 14.971 -16.903 1.00 83.12 275 GLY A N 1
ATOM 2182 C CA . GLY A 1 275 ? 6.401 14.373 -16.981 1.00 83.12 275 GLY A CA 1
ATOM 2183 C C . GLY A 1 275 ? 7.491 15.195 -16.280 1.00 83.12 275 GLY A C 1
ATOM 2184 O O . GLY A 1 275 ? 8.681 14.928 -16.460 1.00 83.12 275 GLY A O 1
ATOM 2185 N N . PHE A 1 276 ? 7.101 16.190 -15.477 1.00 88.44 276 PHE A N 1
ATOM 2186 C CA . PHE A 1 276 ? 8.007 16.998 -14.673 1.00 88.44 276 PHE A CA 1
ATOM 2187 C C . PHE A 1 276 ? 7.900 16.672 -13.189 1.00 88.44 276 PHE A C 1
ATOM 2189 O O . PHE A 1 276 ? 6.827 16.452 -12.635 1.00 88.44 276 PHE A O 1
ATOM 2196 N N . THR A 1 277 ? 9.032 16.836 -12.520 1.00 90.12 277 THR A N 1
ATOM 2197 C CA . THR A 1 277 ? 9.140 16.918 -11.070 1.00 90.12 277 THR A CA 1
ATOM 2198 C C . THR A 1 277 ? 9.017 18.391 -10.666 1.00 90.12 277 THR A C 1
ATOM 2200 O O . THR A 1 277 ? 9.980 19.156 -10.755 1.00 90.12 277 THR A O 1
ATOM 2203 N N . VAL A 1 278 ? 7.841 18.806 -10.193 1.00 90.88 278 VAL A N 1
ATOM 2204 C CA . VAL A 1 278 ? 7.494 20.191 -9.822 1.00 90.88 278 VAL A CA 1
ATOM 2205 C C . VAL A 1 278 ? 7.755 20.487 -8.337 1.00 90.88 278 VAL A C 1
ATOM 2207 O O . VAL A 1 278 ? 7.089 19.908 -7.487 1.00 90.88 278 VAL A O 1
ATOM 2210 N N . THR A 1 279 ? 8.689 21.375 -7.984 1.00 89.00 279 THR A N 1
ATOM 2211 C CA . THR A 1 279 ? 8.969 21.777 -6.585 1.00 89.00 279 THR A CA 1
ATOM 2212 C C . THR A 1 279 ? 8.678 23.251 -6.306 1.00 89.00 279 THR A C 1
ATOM 2214 O O . THR A 1 279 ? 8.640 24.088 -7.214 1.00 89.00 279 THR A O 1
ATOM 2217 N N . ALA A 1 280 ? 8.499 23.584 -5.023 1.00 84.44 280 ALA A N 1
ATOM 2218 C CA . ALA A 1 280 ? 8.411 24.969 -4.575 1.00 84.44 280 ALA A CA 1
ATOM 2219 C C . ALA A 1 280 ? 9.715 25.737 -4.888 1.00 84.44 280 ALA A C 1
ATOM 2221 O O . ALA A 1 280 ? 10.812 25.168 -4.813 1.00 84.44 280 ALA A O 1
ATOM 2222 N N . PRO A 1 281 ? 9.633 27.029 -5.248 1.00 78.12 281 PRO A N 1
ATOM 2223 C CA . PRO A 1 281 ? 10.820 27.837 -5.472 1.00 78.12 281 PRO A CA 1
ATOM 2224 C C . PRO A 1 281 ? 11.578 28.077 -4.163 1.00 78.12 281 PRO A C 1
ATOM 2226 O O . PRO A 1 281 ? 10.989 28.366 -3.129 1.00 78.12 281 PRO A O 1
ATOM 2229 N N . VAL A 1 282 ? 12.909 28.016 -4.232 1.00 72.81 282 VAL A N 1
ATOM 2230 C CA . VAL A 1 282 ? 13.802 28.292 -3.087 1.00 72.81 282 VAL A CA 1
ATOM 2231 C C . VAL A 1 282 ? 14.022 29.800 -2.879 1.00 72.81 282 VAL A C 1
ATOM 2233 O O . VAL A 1 282 ? 14.497 30.220 -1.833 1.00 72.81 282 VAL A O 1
ATOM 2236 N N . LEU A 1 283 ? 13.690 30.631 -3.874 1.00 69.06 283 LEU A N 1
ATOM 2237 C CA . LEU A 1 283 ? 13.881 32.082 -3.829 1.00 69.06 283 LEU A CA 1
ATOM 2238 C C . LEU A 1 283 ? 12.577 32.809 -4.184 1.00 69.06 283 LEU A C 1
ATOM 2240 O O . LEU A 1 283 ? 11.859 32.333 -5.072 1.00 69.06 283 LEU A O 1
ATOM 2244 N N . PRO A 1 284 ? 12.288 33.965 -3.554 1.00 68.06 284 PRO A N 1
ATOM 2245 C CA . PRO A 1 284 ? 11.191 34.832 -3.963 1.00 68.06 284 PRO A CA 1
ATOM 2246 C C . PRO A 1 284 ? 11.317 35.209 -5.439 1.00 68.06 284 PRO A C 1
ATOM 2248 O O . PRO A 1 284 ? 12.418 35.460 -5.932 1.00 68.06 284 PRO A O 1
ATOM 2251 N N . GLN A 1 285 ? 10.184 35.279 -6.143 1.00 68.44 285 GLN A N 1
ATOM 2252 C CA . GLN A 1 285 ? 10.178 35.684 -7.549 1.00 68.44 285 GLN A CA 1
ATOM 2253 C C . GLN A 1 285 ? 10.708 37.121 -7.720 1.00 68.44 285 GLN A C 1
ATOM 2255 O O . GLN A 1 285 ? 11.414 37.409 -8.686 1.00 68.44 285 GLN A O 1
ATOM 2260 N N . CYS A 1 286 ? 10.378 38.018 -6.785 1.00 67.56 286 CYS A N 1
ATOM 2261 C CA . CYS A 1 286 ? 10.767 39.421 -6.864 1.00 67.56 286 CYS A CA 1
ATOM 2262 C C . CYS A 1 286 ? 12.106 39.663 -6.175 1.00 67.56 286 CYS A C 1
ATOM 2264 O O . CYS A 1 286 ? 12.279 39.352 -4.996 1.00 67.56 286 CYS A O 1
ATOM 2266 N N . LYS A 1 287 ? 13.024 40.319 -6.888 1.00 72.19 287 LYS A N 1
ATOM 2267 C CA . LYS A 1 287 ? 14.135 41.022 -6.243 1.00 72.19 287 LYS A CA 1
ATOM 2268 C C . LYS A 1 287 ? 13.605 42.295 -5.560 1.00 72.19 287 LYS A C 1
ATOM 2270 O O . LYS A 1 287 ? 12.638 42.877 -6.065 1.00 72.19 287 LYS A O 1
ATOM 2275 N N . PRO A 1 288 ? 14.222 42.761 -4.458 1.00 67.75 288 PRO A N 1
ATOM 2276 C CA . PRO A 1 288 ? 13.858 44.037 -3.844 1.00 67.75 288 PRO A CA 1
ATOM 2277 C C . PRO A 1 288 ? 13.846 45.173 -4.884 1.00 67.75 288 PRO A C 1
ATOM 2279 O O . PRO A 1 288 ? 14.820 45.349 -5.613 1.00 67.75 288 PRO A O 1
ATOM 2282 N N . GLY A 1 289 ? 12.732 45.908 -4.986 1.00 72.56 289 GLY A N 1
ATOM 2283 C CA . GLY A 1 289 ? 12.558 47.035 -5.918 1.00 72.56 289 GLY A CA 1
ATOM 2284 C C . GLY A 1 289 ? 12.036 46.693 -7.325 1.00 72.56 289 GLY A C 1
ATOM 2285 O O . GLY A 1 289 ? 11.844 47.602 -8.131 1.00 72.56 289 GLY A O 1
ATOM 2286 N N . GLN A 1 290 ? 11.773 45.421 -7.649 1.00 72.00 290 GLN A N 1
ATOM 2287 C CA . GLN A 1 290 ? 11.279 45.028 -8.976 1.00 72.00 290 GLN A CA 1
ATOM 2288 C C . GLN A 1 290 ? 9.742 45.098 -9.075 1.00 72.00 290 GLN A C 1
ATOM 2290 O O . GLN A 1 290 ? 9.042 44.295 -8.465 1.00 72.00 290 GLN A O 1
ATOM 2295 N N . THR A 1 291 ? 9.216 46.022 -9.890 1.00 62.31 291 THR A N 1
ATOM 2296 C CA . THR A 1 291 ? 7.763 46.282 -10.034 1.00 62.31 291 THR A CA 1
ATOM 2297 C C . THR A 1 291 ? 7.154 45.847 -11.373 1.00 62.31 291 THR A C 1
ATOM 2299 O O . THR A 1 291 ? 5.939 45.705 -11.474 1.00 62.31 291 THR A O 1
ATOM 2302 N N . LYS A 1 292 ? 7.965 45.591 -12.411 1.00 64.12 292 LYS A N 1
ATOM 2303 C CA . LYS A 1 292 ? 7.496 45.102 -13.723 1.00 64.12 292 LYS A CA 1
ATOM 2304 C C . LYS A 1 292 ? 7.743 43.597 -13.870 1.00 64.12 292 LYS A C 1
ATOM 2306 O O . LYS A 1 292 ? 8.845 43.124 -13.593 1.00 64.12 292 LYS A O 1
ATOM 2311 N N . LEU A 1 293 ? 6.723 42.866 -14.339 1.00 65.06 293 LEU A N 1
ATOM 2312 C CA . LEU A 1 293 ? 6.715 41.408 -14.577 1.00 65.06 293 LEU A CA 1
ATOM 2313 C C . LEU A 1 293 ? 6.887 40.525 -13.326 1.00 65.06 293 LEU A C 1
ATOM 2315 O O . LEU A 1 293 ? 7.066 39.314 -13.462 1.00 65.06 293 LEU A O 1
ATOM 2319 N N . CYS A 1 294 ? 6.816 41.098 -12.122 1.00 63.72 294 CYS A N 1
ATOM 2320 C CA . CYS A 1 294 ? 6.793 40.304 -10.902 1.00 63.72 294 CYS A CA 1
ATOM 2321 C C . CYS A 1 294 ? 5.358 40.051 -10.449 1.00 63.72 294 CYS A C 1
ATOM 2323 O O . CYS A 1 294 ? 4.557 40.981 -10.373 1.00 63.72 294 CYS A O 1
ATOM 2325 N N . THR A 1 295 ? 5.035 38.797 -10.145 1.00 65.56 295 THR A N 1
ATOM 2326 C CA . THR A 1 295 ? 3.758 38.435 -9.533 1.00 65.56 295 THR A CA 1
ATOM 2327 C C . THR A 1 295 ? 4.006 38.027 -8.087 1.00 65.56 295 THR A C 1
ATOM 2329 O O . THR A 1 295 ? 5.077 37.535 -7.751 1.00 65.56 295 THR A O 1
ATOM 2332 N N . ALA A 1 296 ? 3.01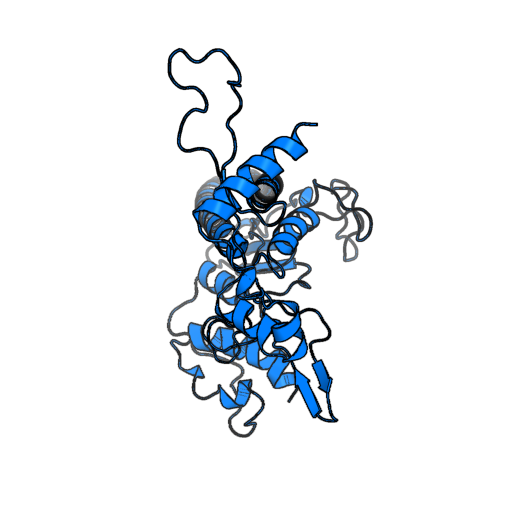0 38.169 -7.214 1.00 63.47 296 ALA A N 1
ATOM 2333 C CA . ALA A 1 296 ? 3.091 37.587 -5.872 1.00 63.47 296 ALA A CA 1
ATOM 2334 C C . ALA A 1 296 ? 3.043 36.041 -5.895 1.00 63.47 296 ALA A C 1
ATOM 2336 O O . ALA A 1 296 ? 3.170 35.403 -4.853 1.00 63.47 296 ALA A O 1
ATOM 2337 N N . ARG A 1 297 ? 2.828 35.426 -7.071 1.00 64.62 297 ARG A N 1
ATOM 2338 C CA . ARG A 1 297 ? 2.692 33.978 -7.213 1.00 64.62 297 ARG A CA 1
ATOM 2339 C C . ARG A 1 297 ? 4.073 33.320 -7.311 1.00 64.62 297 ARG A C 1
ATOM 2341 O O . ARG A 1 297 ? 4.875 33.716 -8.157 1.00 64.62 297 ARG A O 1
ATOM 2348 N N . PRO A 1 298 ? 4.358 32.290 -6.498 1.00 68.12 298 PRO A N 1
ATOM 2349 C CA . PRO A 1 298 ? 5.590 31.527 -6.636 1.00 68.12 298 PRO A CA 1
ATOM 2350 C C . PRO A 1 298 ? 5.620 30.815 -7.995 1.00 68.12 298 PRO A C 1
ATOM 2352 O O . PRO A 1 298 ? 4.692 30.082 -8.335 1.00 68.12 298 PRO A O 1
ATOM 2355 N N . PHE A 1 299 ? 6.695 31.003 -8.766 1.00 74.88 299 PHE A N 1
ATOM 2356 C CA . PHE A 1 299 ? 6.932 30.212 -9.975 1.00 74.88 299 PHE A CA 1
ATOM 2357 C C . PHE A 1 299 ? 7.461 28.835 -9.572 1.00 74.88 299 PHE A C 1
ATOM 2359 O O . PHE A 1 299 ? 8.541 28.759 -8.975 1.00 74.88 299 PHE A O 1
ATOM 2366 N N . PRO A 1 300 ? 6.738 27.745 -9.869 1.00 83.12 300 PRO A N 1
ATOM 2367 C CA . PRO A 1 300 ? 7.205 26.419 -9.514 1.00 83.12 300 PRO A CA 1
ATOM 2368 C C . PRO A 1 300 ? 8.449 26.053 -10.330 1.00 83.12 300 PRO A C 1
ATOM 2370 O O . PRO A 1 300 ? 8.583 26.414 -11.501 1.00 83.12 300 PRO A O 1
ATOM 2373 N N . ARG A 1 301 ? 9.368 25.305 -9.718 1.00 86.00 301 ARG A N 1
ATOM 2374 C CA . ARG A 1 301 ? 10.511 24.723 -10.424 1.00 86.00 301 ARG A CA 1
ATOM 2375 C C . ARG A 1 301 ? 10.069 23.412 -11.057 1.00 86.00 301 ARG A C 1
ATOM 2377 O O . ARG A 1 301 ? 9.880 22.432 -10.348 1.00 86.00 301 ARG A O 1
ATOM 2384 N N . ALA A 1 302 ? 9.918 23.393 -12.376 1.00 88.81 302 ALA A N 1
ATOM 2385 C CA . ALA A 1 302 ? 9.675 22.171 -13.135 1.00 88.81 302 ALA A CA 1
ATOM 2386 C C . ALA A 1 302 ? 11.015 21.582 -13.598 1.00 88.81 302 ALA A C 1
ATOM 2388 O O . ALA A 1 302 ? 11.728 22.200 -14.391 1.00 88.81 302 ALA A O 1
ATOM 2389 N N . LYS A 1 303 ? 11.384 20.408 -13.076 1.00 88.75 303 LYS A N 1
ATOM 2390 C CA . LYS A 1 303 ? 12.571 19.662 -13.515 1.00 88.75 303 LYS A CA 1
ATOM 2391 C C . LYS A 1 303 ? 12.142 18.557 -14.477 1.00 88.75 303 LYS A C 1
ATOM 2393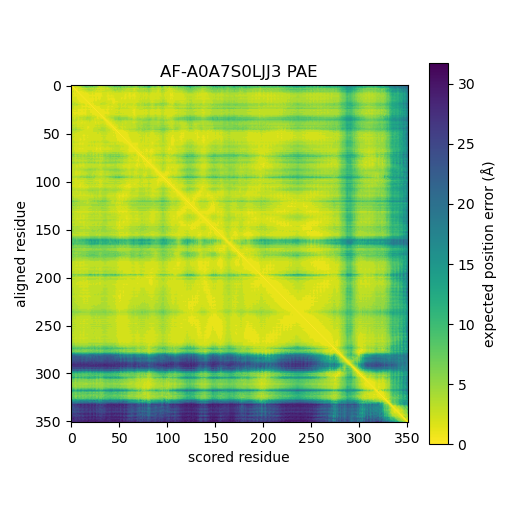 O O . LYS A 1 303 ? 11.348 17.703 -14.095 1.00 88.75 303 LYS A O 1
ATOM 2398 N N . ALA A 1 304 ? 12.683 18.567 -15.696 1.00 86.19 304 ALA A N 1
ATOM 2399 C CA . ALA A 1 304 ? 12.579 17.427 -16.605 1.00 86.19 304 ALA A CA 1
ATOM 2400 C C . ALA A 1 304 ? 13.426 16.279 -16.043 1.00 86.19 304 ALA A C 1
ATOM 2402 O O . ALA A 1 304 ? 14.616 16.472 -15.778 1.00 86.19 304 ALA A O 1
ATOM 2403 N N . VAL A 1 305 ? 12.804 15.125 -15.809 1.00 80.50 305 VAL A N 1
ATOM 2404 C CA . VAL A 1 305 ? 13.489 13.953 -15.243 1.00 80.50 305 VAL A CA 1
ATOM 2405 C C . VAL A 1 305 ? 14.194 13.159 -16.336 1.00 80.50 305 VAL A C 1
ATOM 2407 O O . VAL A 1 305 ? 15.338 12.758 -16.142 1.00 80.50 305 VAL A O 1
ATOM 2410 N N . GLY A 1 306 ? 13.547 13.008 -17.496 1.00 85.50 306 GLY A N 1
ATOM 2411 C CA . GLY A 1 306 ? 14.017 12.106 -18.545 1.00 85.50 306 GLY A CA 1
ATOM 2412 C C . GLY A 1 306 ? 13.932 10.643 -18.105 1.00 85.50 306 GLY A C 1
ATOM 2413 O O . GLY A 1 306 ? 13.187 10.310 -17.185 1.00 85.50 306 GLY A O 1
ATOM 2414 N N . TYR A 1 307 ? 14.701 9.783 -18.766 1.00 87.38 307 TYR A N 1
ATOM 2415 C CA . TYR A 1 307 ? 14.830 8.368 -18.418 1.00 87.38 307 TYR A CA 1
ATOM 2416 C C . TYR A 1 307 ? 16.231 8.053 -17.879 1.00 87.38 307 TYR A C 1
ATOM 2418 O O . TYR A 1 307 ? 17.137 8.883 -17.946 1.00 87.38 307 TYR A O 1
ATOM 2426 N N . SER A 1 308 ? 16.420 6.850 -17.336 1.00 85.44 308 SER A N 1
ATOM 2427 C CA . SER A 1 308 ? 17.752 6.375 -16.953 1.00 85.44 308 SER A CA 1
ATOM 2428 C C . SER A 1 308 ? 18.636 6.130 -18.182 1.00 85.44 308 SER A C 1
ATOM 2430 O O . SER A 1 308 ? 18.137 5.814 -19.263 1.00 85.44 308 SER A O 1
ATOM 2432 N N . ASP A 1 309 ? 19.958 6.202 -18.014 1.00 88.69 309 ASP A N 1
ATOM 2433 C CA . ASP A 1 309 ? 20.913 5.923 -19.099 1.00 88.69 309 ASP A CA 1
ATOM 2434 C C . ASP A 1 309 ? 20.722 4.516 -19.685 1.00 88.69 309 ASP A C 1
ATOM 2436 O O . ASP A 1 309 ? 20.789 4.326 -20.897 1.00 88.69 309 ASP A O 1
ATOM 2440 N N . ALA A 1 310 ? 20.409 3.533 -18.834 1.00 87.31 310 ALA A N 1
ATOM 2441 C CA . ALA A 1 310 ? 20.097 2.173 -19.265 1.00 87.31 310 ALA A CA 1
ATOM 2442 C C . ALA A 1 310 ? 18.836 2.123 -20.142 1.00 87.31 310 ALA A C 1
ATOM 2444 O O . ALA A 1 310 ? 18.800 1.394 -21.132 1.00 87.31 310 ALA A O 1
ATOM 2445 N N . TRP A 1 311 ? 17.812 2.918 -19.816 1.00 89.75 311 TRP A N 1
ATOM 2446 C CA . TRP A 1 311 ? 16.612 3.013 -20.640 1.00 89.75 311 TRP A CA 1
ATOM 2447 C C . TRP A 1 311 ? 16.896 3.689 -21.981 1.00 89.75 311 TRP A C 1
ATOM 2449 O O . TRP A 1 311 ? 16.489 3.167 -23.016 1.00 89.75 311 TRP A O 1
ATOM 2459 N N . TYR A 1 312 ? 17.656 4.789 -21.990 1.00 91.38 312 TYR A N 1
ATOM 2460 C CA . TYR A 1 312 ? 18.088 5.420 -23.239 1.00 91.38 312 TYR A CA 1
ATOM 2461 C C . TYR A 1 312 ? 18.909 4.466 -24.111 1.00 91.38 312 TYR A C 1
ATOM 2463 O O . TYR A 1 312 ? 18.677 4.402 -25.315 1.00 91.38 312 TYR A O 1
ATOM 2471 N N . ALA A 1 313 ? 19.801 3.671 -23.514 1.00 90.81 313 ALA A N 1
ATOM 2472 C CA . ALA A 1 313 ? 20.548 2.640 -24.227 1.00 90.81 313 ALA A CA 1
ATOM 2473 C C . ALA A 1 313 ? 19.623 1.560 -24.815 1.00 90.81 313 ALA A C 1
ATOM 2475 O O . ALA A 1 313 ? 19.793 1.177 -25.969 1.00 90.81 313 ALA A O 1
ATOM 2476 N N . ASN A 1 314 ? 18.613 1.109 -24.062 1.00 90.06 314 ASN A N 1
ATOM 2477 C CA . ASN A 1 314 ? 17.620 0.153 -24.557 1.00 90.06 314 ASN A CA 1
ATOM 2478 C C . ASN A 1 314 ? 16.793 0.727 -25.722 1.00 90.06 314 ASN A C 1
ATOM 2480 O O . ASN A 1 314 ? 16.507 -0.000 -26.670 1.00 90.06 314 ASN A O 1
ATOM 2484 N N . MET A 1 315 ? 16.430 2.017 -25.684 1.00 90.94 315 MET A N 1
ATOM 2485 C CA . MET A 1 315 ? 15.665 2.662 -26.763 1.00 90.94 315 MET A CA 1
ATOM 2486 C C . MET A 1 315 ? 16.398 2.603 -28.106 1.00 90.94 315 MET A C 1
ATOM 2488 O O . MET A 1 315 ? 15.757 2.382 -29.128 1.00 90.94 315 MET A O 1
ATOM 2492 N N . VAL A 1 316 ? 17.725 2.758 -28.100 1.00 94.00 316 VAL A N 1
ATOM 2493 C CA . VAL A 1 316 ? 18.573 2.745 -29.307 1.00 94.00 316 VAL A CA 1
ATOM 2494 C C . VAL A 1 316 ? 19.286 1.407 -29.535 1.00 94.00 316 VAL A C 1
ATOM 2496 O O . VAL A 1 316 ? 20.200 1.331 -30.349 1.00 94.00 316 VAL A O 1
ATOM 2499 N N . ALA A 1 317 ? 18.910 0.349 -28.811 1.00 91.44 317 ALA A N 1
ATOM 2500 C CA . ALA A 1 317 ? 19.533 -0.965 -28.973 1.00 91.44 317 ALA A CA 1
ATOM 2501 C C . ALA A 1 317 ? 19.128 -1.648 -30.291 1.00 91.44 317 ALA A C 1
ATOM 2503 O O . ALA A 1 317 ? 19.883 -2.462 -30.823 1.00 91.44 317 ALA A O 1
ATOM 2504 N N . ASP A 1 318 ? 17.944 -1.319 -30.810 1.00 90.06 318 ASP A N 1
ATOM 2505 C CA . ASP A 1 318 ? 17.498 -1.732 -32.138 1.00 90.06 318 ASP A CA 1
ATOM 2506 C C . ASP A 1 318 ? 18.074 -0.807 -33.224 1.00 90.06 318 ASP A C 1
ATOM 2508 O O . ASP A 1 318 ? 18.143 0.410 -33.042 1.00 90.06 318 ASP A O 1
ATOM 2512 N N . GLY A 1 319 ? 18.488 -1.379 -34.358 1.00 87.69 319 GLY A N 1
ATOM 2513 C CA . GLY A 1 319 ? 19.172 -0.642 -35.424 1.00 87.69 319 GLY A CA 1
ATOM 2514 C C . GLY A 1 319 ? 18.310 0.425 -36.104 1.00 87.69 319 GLY A C 1
ATOM 2515 O O . GLY A 1 319 ? 18.834 1.481 -36.466 1.00 87.69 319 GLY A O 1
ATOM 2516 N N . GLU A 1 320 ? 17.001 0.196 -36.244 1.00 93.50 320 GLU A N 1
ATOM 2517 C CA . GLU A 1 320 ? 16.090 1.190 -36.821 1.00 93.50 320 GLU A CA 1
ATOM 2518 C C . GLU A 1 320 ? 15.865 2.343 -35.844 1.00 93.50 320 GLU A C 1
ATOM 2520 O O . GLU A 1 320 ? 15.950 3.511 -36.230 1.00 93.50 320 GLU A O 1
ATOM 2525 N N . ASN A 1 321 ? 15.672 2.033 -34.559 1.00 93.19 321 ASN A N 1
ATOM 2526 C CA . ASN A 1 321 ? 15.548 3.060 -33.526 1.00 93.19 321 ASN A CA 1
ATOM 2527 C C . ASN A 1 321 ? 16.829 3.884 -33.381 1.00 93.19 321 ASN A C 1
ATOM 2529 O O . ASN A 1 321 ? 16.762 5.106 -33.258 1.00 93.19 321 ASN A O 1
ATOM 2533 N N . ALA A 1 322 ? 17.997 3.239 -33.411 1.00 93.50 322 ALA A N 1
ATOM 2534 C CA . ALA A 1 322 ? 19.277 3.932 -33.360 1.00 93.50 322 ALA A CA 1
ATOM 2535 C C . ALA A 1 322 ? 19.392 4.951 -34.499 1.00 93.50 322 ALA A C 1
ATOM 2537 O O . ALA A 1 322 ? 19.732 6.103 -34.249 1.00 93.50 322 ALA A O 1
ATOM 2538 N N . ALA A 1 323 ? 19.051 4.551 -35.729 1.00 92.94 323 ALA A N 1
ATOM 2539 C CA . ALA A 1 323 ? 19.061 5.442 -36.884 1.00 92.94 323 ALA A CA 1
ATOM 2540 C C . ALA A 1 323 ? 18.021 6.568 -36.765 1.00 92.94 323 ALA A C 1
ATOM 2542 O O . ALA A 1 323 ? 18.321 7.711 -37.101 1.00 92.94 323 ALA A O 1
ATOM 2543 N N . HIS A 1 324 ? 16.821 6.267 -36.260 1.00 93.69 324 HIS A N 1
ATOM 2544 C CA . HIS A 1 324 ? 15.750 7.248 -36.080 1.00 93.69 324 HIS A CA 1
ATOM 2545 C C . HIS A 1 324 ? 16.098 8.336 -35.052 1.00 93.69 324 HIS A C 1
ATOM 2547 O O . HIS A 1 324 ? 15.821 9.512 -35.285 1.00 93.69 324 HIS A O 1
ATOM 2553 N N . TYR A 1 325 ? 16.700 7.956 -33.920 1.00 92.50 325 TYR A N 1
ATOM 2554 C CA . TYR A 1 325 ? 17.022 8.877 -32.825 1.00 92.50 325 TYR A CA 1
ATOM 2555 C C . TYR A 1 325 ? 18.401 9.544 -32.954 1.00 92.50 325 TYR A C 1
ATOM 2557 O O . TYR A 1 325 ? 18.710 10.455 -32.181 1.00 92.50 325 TYR A O 1
ATOM 2565 N N . LEU A 1 326 ? 19.241 9.113 -33.900 1.00 91.25 326 LEU A N 1
ATOM 2566 C CA . LEU A 1 326 ? 20.565 9.691 -34.114 1.00 91.25 326 LEU A CA 1
ATOM 2567 C C . LEU A 1 326 ? 20.451 11.120 -34.660 1.00 91.25 326 LEU A C 1
ATOM 2569 O O . LEU A 1 326 ? 19.901 11.360 -35.732 1.00 91.25 326 LEU A O 1
ATOM 2573 N N . VAL A 1 327 ? 21.039 12.077 -33.944 1.00 87.38 327 VAL A N 1
ATOM 2574 C CA . VAL A 1 327 ? 21.201 13.446 -34.448 1.00 87.38 327 VAL A CA 1
ATOM 2575 C C . VAL A 1 327 ? 22.392 13.474 -35.420 1.00 87.38 327 VAL A C 1
ATOM 2577 O O . VAL A 1 327 ? 23.481 13.053 -35.018 1.00 87.38 327 VAL A O 1
ATOM 2580 N N . PRO A 1 328 ? 22.235 13.967 -36.669 1.00 86.31 328 PRO A N 1
ATOM 2581 C CA . PRO A 1 328 ? 23.345 14.093 -37.616 1.00 86.31 328 PRO A CA 1
ATOM 2582 C C . PRO A 1 328 ? 24.478 14.953 -37.048 1.00 86.31 328 PRO A C 1
ATOM 2584 O O . PRO A 1 328 ? 24.217 15.984 -36.421 1.00 86.31 328 PRO A O 1
ATOM 2587 N N . GLN A 1 329 ? 25.736 14.558 -37.267 1.00 79.94 329 GLN A N 1
ATOM 2588 C CA . GLN A 1 329 ? 26.886 15.235 -36.655 1.00 79.94 329 GLN A CA 1
ATOM 2589 C C . GLN A 1 329 ? 26.955 16.717 -37.042 1.00 79.94 329 GLN A C 1
ATOM 2591 O O . GLN A 1 329 ? 27.191 17.563 -36.181 1.00 79.94 329 GLN A O 1
ATOM 2596 N N . GLU A 1 330 ? 26.653 17.030 -38.299 1.00 76.69 330 GLU A N 1
ATOM 2597 C CA . GLU A 1 330 ? 26.557 18.378 -38.859 1.00 76.69 330 GLU A CA 1
ATOM 2598 C C . GLU A 1 330 ? 25.485 19.255 -38.187 1.00 76.69 330 GLU A C 1
ATOM 2600 O O . GLU A 1 330 ? 25.576 20.480 -38.225 1.00 76.69 330 GLU A O 1
ATOM 2605 N N . HIS A 1 331 ? 24.484 18.642 -37.548 1.00 69.81 331 HIS A N 1
ATOM 2606 C CA . HIS A 1 331 ? 23.399 19.310 -36.824 1.00 69.81 331 HIS A CA 1
ATOM 2607 C C . HIS A 1 331 ? 23.598 19.269 -35.307 1.00 69.81 331 HIS A C 1
ATOM 2609 O O . HIS A 1 331 ? 22.734 19.735 -34.559 1.00 69.81 331 HIS A O 1
ATOM 2615 N N . THR A 1 332 ? 24.722 18.728 -34.828 1.00 64.19 332 THR A N 1
ATOM 2616 C CA . THR A 1 332 ? 25.071 18.775 -33.408 1.00 64.19 332 THR A CA 1
ATOM 2617 C C . THR A 1 332 ? 25.384 20.225 -33.065 1.00 64.19 332 THR A C 1
ATOM 2619 O O . THR A 1 332 ? 26.502 20.705 -33.234 1.00 64.19 332 THR A O 1
ATOM 2622 N N . LEU A 1 333 ? 24.349 20.953 -32.654 1.00 59.25 333 LEU A N 1
ATOM 2623 C CA . LEU A 1 333 ? 24.423 22.374 -32.356 1.00 59.25 333 LEU A CA 1
ATOM 2624 C C . LEU A 1 333 ? 25.513 22.610 -31.302 1.00 59.25 333 LEU A C 1
ATOM 2626 O O . LEU A 1 333 ? 25.476 22.022 -30.216 1.00 59.25 333 LEU A O 1
ATOM 2630 N N . ASP A 1 334 ? 26.468 23.498 -31.595 1.00 67.44 334 ASP A N 1
ATOM 2631 C CA . ASP A 1 334 ? 27.390 23.969 -30.566 1.00 67.44 334 ASP A CA 1
ATOM 2632 C C . ASP A 1 334 ? 26.583 24.634 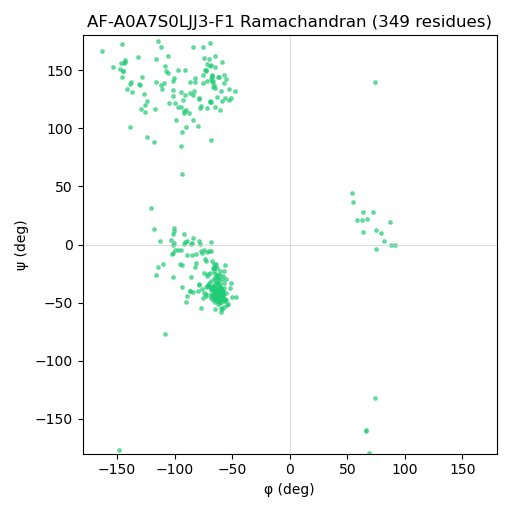-29.427 1.00 67.44 334 ASP A C 1
ATOM 2634 O O . ASP A 1 334 ? 25.439 25.078 -29.603 1.00 67.44 334 ASP A O 1
ATOM 2638 N N . LYS A 1 335 ? 27.154 24.699 -28.218 1.00 62.50 335 LYS A N 1
ATOM 2639 C CA . LYS A 1 335 ? 26.440 25.241 -27.043 1.00 62.50 335 LYS A CA 1
ATOM 2640 C C . LYS A 1 335 ? 25.907 26.663 -27.285 1.00 62.50 335 LYS A C 1
ATOM 2642 O O . LYS A 1 335 ? 24.885 27.041 -26.709 1.00 62.50 335 LYS A O 1
ATOM 2647 N N . THR A 1 336 ? 26.586 27.430 -28.132 1.00 63.88 336 THR A N 1
ATOM 2648 C CA . THR A 1 336 ? 26.261 28.804 -28.523 1.00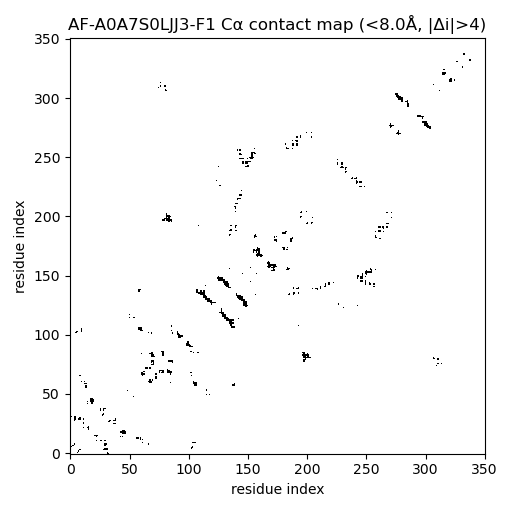 63.88 336 THR A CA 1
ATOM 2649 C C . THR A 1 336 ? 24.987 28.863 -29.373 1.00 63.88 336 THR A C 1
ATOM 2651 O O . THR A 1 336 ? 24.099 29.678 -29.118 1.00 63.88 336 THR A O 1
ATOM 2654 N N . THR A 1 337 ? 24.847 27.938 -30.317 1.00 63.50 337 THR A N 1
ATOM 2655 C CA . THR A 1 337 ? 23.740 27.832 -31.269 1.00 63.50 337 THR A CA 1
ATOM 2656 C C . THR A 1 337 ? 22.495 27.254 -30.593 1.00 63.50 337 THR A C 1
ATOM 2658 O O . THR A 1 337 ? 21.397 27.773 -30.787 1.00 63.50 337 THR A O 1
ATOM 2661 N N . VAL A 1 338 ? 22.648 26.280 -29.681 1.00 64.50 338 VAL A N 1
ATOM 2662 C CA . VAL A 1 338 ? 21.538 25.806 -28.822 1.00 64.50 338 VAL A CA 1
ATOM 2663 C C . VAL A 1 338 ? 20.965 26.949 -27.978 1.00 64.50 338 VAL A C 1
ATOM 2665 O O . VAL A 1 338 ? 19.748 27.075 -27.828 1.00 64.50 338 VAL A O 1
ATOM 2668 N N . ALA A 1 339 ? 21.829 27.797 -27.412 1.00 60.94 339 ALA A N 1
ATOM 2669 C CA . ALA A 1 339 ? 21.395 28.926 -26.595 1.00 60.94 339 ALA A CA 1
ATOM 2670 C C . ALA A 1 339 ? 20.676 30.010 -27.420 1.00 60.94 339 ALA A C 1
ATOM 2672 O O . ALA A 1 339 ? 19.710 30.602 -26.927 1.00 60.94 339 ALA A O 1
ATOM 2673 N N . ALA A 1 340 ? 21.114 30.250 -28.662 1.00 61.88 340 ALA A N 1
ATOM 2674 C CA . ALA A 1 340 ? 20.454 31.153 -29.603 1.00 61.88 340 ALA A CA 1
ATOM 2675 C C . ALA A 1 340 ? 19.069 30.630 -30.028 1.00 61.88 340 ALA A C 1
ATOM 2677 O O . ALA A 1 340 ? 18.082 31.355 -29.894 1.00 61.88 340 ALA A O 1
ATOM 2678 N N . ASN A 1 341 ? 18.963 29.353 -30.410 1.00 65.12 341 ASN A N 1
ATOM 2679 C CA . ASN A 1 341 ? 17.698 28.743 -30.836 1.00 65.12 341 ASN A CA 1
ATOM 2680 C C . ASN A 1 341 ? 16.672 28.688 -29.693 1.00 65.12 341 ASN A C 1
ATOM 2682 O O . ASN A 1 341 ? 15.527 29.094 -29.874 1.00 65.12 341 ASN A O 1
ATOM 2686 N N . ARG A 1 342 ? 17.092 28.341 -28.465 1.00 59.88 342 ARG A N 1
ATOM 2687 C CA . ARG A 1 342 ? 16.210 28.383 -27.280 1.00 59.88 342 ARG A CA 1
ATOM 2688 C C . ARG A 1 342 ? 15.709 29.788 -26.940 1.00 59.88 342 ARG A C 1
ATOM 2690 O O . ARG A 1 342 ? 14.662 29.928 -26.309 1.00 59.88 342 ARG A O 1
ATOM 2697 N N . ARG A 1 343 ? 16.456 30.846 -27.286 1.00 59.06 343 ARG A N 1
ATOM 2698 C CA . ARG A 1 343 ? 15.965 32.232 -27.152 1.00 59.06 343 ARG A CA 1
ATOM 2699 C C . ARG A 1 343 ? 14.905 32.552 -28.202 1.00 59.06 343 ARG A C 1
ATOM 2701 O O . ARG A 1 343 ? 13.968 33.274 -27.874 1.00 59.06 343 ARG A O 1
ATOM 2708 N N . GLN A 1 344 ? 15.053 32.022 -29.412 1.00 55.66 344 GLN A N 1
ATOM 2709 C CA . GLN A 1 344 ? 14.126 32.228 -30.519 1.00 55.66 344 GLN A CA 1
ATOM 2710 C C . GLN A 1 344 ? 12.806 31.465 -30.305 1.00 55.66 344 GLN A C 1
ATOM 2712 O O . GLN A 1 344 ? 11.748 32.077 -30.407 1.00 55.66 344 GLN A O 1
ATOM 2717 N N . GLU A 1 345 ? 12.856 30.203 -29.860 1.00 51.59 345 GLU A N 1
ATOM 2718 C CA . GLU A 1 345 ? 11.673 29.409 -29.465 1.00 51.59 345 GLU A CA 1
ATOM 2719 C C . GLU A 1 345 ? 10.851 30.109 -28.370 1.00 51.59 345 GLU A C 1
ATOM 2721 O O . GLU A 1 345 ? 9.649 30.315 -28.511 1.00 51.59 345 GLU A O 1
ATOM 2726 N N . ARG A 1 346 ? 11.512 30.614 -27.318 1.00 53.25 346 ARG A N 1
ATOM 2727 C CA . ARG A 1 346 ? 10.857 31.395 -26.247 1.00 53.25 346 ARG A CA 1
ATOM 2728 C C . ARG A 1 346 ? 10.251 32.725 -26.714 1.00 53.25 346 ARG A C 1
ATOM 2730 O O . ARG A 1 346 ? 9.518 33.351 -25.947 1.00 53.25 346 ARG A O 1
ATOM 2737 N N . GLY A 1 347 ? 10.636 33.213 -27.894 1.00 47.34 347 GLY A N 1
ATOM 2738 C CA . GLY A 1 347 ? 10.049 34.387 -28.539 1.00 47.34 347 GLY A CA 1
ATOM 2739 C C . GLY A 1 347 ? 8.812 34.049 -29.372 1.00 47.34 347 GLY A C 1
ATOM 2740 O O . GLY A 1 347 ? 7.933 34.896 -29.489 1.00 47.34 347 GLY A O 1
ATOM 2741 N N . MET A 1 348 ? 8.730 32.822 -29.894 1.00 46.50 348 MET A N 1
ATOM 2742 C CA . MET A 1 348 ? 7.593 32.322 -30.671 1.00 46.50 348 MET A CA 1
ATOM 2743 C C . MET A 1 348 ? 6.418 31.908 -29.777 1.00 46.50 348 MET A C 1
ATOM 2745 O O . MET A 1 348 ? 5.288 32.225 -30.114 1.00 46.50 348 MET A O 1
ATOM 2749 N N . ASP A 1 349 ? 6.672 31.358 -28.583 1.00 41.34 349 ASP A N 1
ATOM 2750 C CA . ASP A 1 349 ? 5.634 31.056 -27.570 1.00 41.34 349 ASP A CA 1
ATOM 2751 C C . ASP A 1 349 ? 4.982 32.309 -26.930 1.00 41.34 349 ASP A C 1
ATOM 2753 O O . ASP A 1 349 ? 4.197 32.211 -25.985 1.00 41.34 349 ASP A O 1
ATOM 2757 N N . LYS A 1 350 ? 5.365 33.513 -27.376 1.00 44.75 350 LYS A N 1
ATOM 2758 C CA . LYS A 1 350 ? 4.849 34.804 -26.887 1.00 44.75 350 LYS A CA 1
ATOM 2759 C C . LYS A 1 350 ? 4.022 35.575 -27.923 1.00 44.75 350 LYS A C 1
ATOM 2761 O O . LYS A 1 350 ? 3.628 36.704 -27.621 1.00 44.75 350 LYS A O 1
ATOM 2766 N N . GLN A 1 351 ? 3.798 35.009 -29.109 1.00 37.34 351 GLN A N 1
ATOM 2767 C CA . GLN A 1 351 ? 2.763 35.443 -30.057 1.00 37.34 351 GLN A CA 1
ATOM 2768 C C . GLN A 1 351 ? 1.528 34.569 -29.869 1.00 37.34 351 GLN A C 1
ATOM 2770 O O . GLN A 1 351 ? 0.418 35.131 -29.993 1.00 37.34 351 GLN A O 1
#

Mean predicted aligned error: 6.68 Å